Protein AF-A0A3A4V7T8-F1 (afdb_monomer_lite)

pLDDT: mean 80.77, std 15.74, range [31.77, 97.56]

Radius of gyration: 25.96 Å; chains: 1; bounding box: 70×45×61 Å

Foldseek 3Di:
DDDPPLPPDDFDFDPDPVQVVLLVLCPDPVNVVLLVVLQVLCVVLPLHADPQADPDVVVVVVSVVVQVVSQVVLCPDPVNVVCLCVLAVPDPDRDPVSVVVNVVSCCVRGRHPVLVSLQVSCVVSVHDSPDVLSVVVVCCCSHRVDSGSGDQQWDWDFDQDPVVRATDIDIGGDPRRDPVSCVSCVVVSVVVVVVVVVVRVVVPPVPVCVVCVVVLVVLLVLLVVLVVVCVVVPPPDDDPVVVVVVVVSLVVSCVVSCVVVVPADSVNSVVSNVVNCVVVVVD

Structure (mmCIF, N/CA/C/O backbone):
data_AF-A0A3A4V7T8-F1
#
_entry.id   AF-A0A3A4V7T8-F1
#
loop_
_atom_site.group_PDB
_atom_site.id
_atom_site.type_symbol
_atom_site.label_atom_id
_atom_site.label_alt_id
_atom_site.label_comp_id
_atom_site.label_asym_id
_atom_site.label_entity_id
_atom_site.label_seq_id
_atom_site.pdbx_PDB_ins_code
_atom_site.Cartn_x
_atom_site.Cartn_y
_atom_site.Cartn_z
_atom_site.occupancy
_atom_site.B_iso_or_equiv
_atom_site.auth_seq_id
_atom_site.auth_comp_id
_atom_site.auth_asym_id
_atom_site.auth_atom_id
_atom_site.pdbx_PDB_model_num
ATOM 1 N N . MET A 1 1 ? -27.507 -28.257 19.435 1.00 38.22 1 MET A N 1
ATOM 2 C CA . MET A 1 1 ? -26.565 -27.115 19.351 1.00 38.22 1 MET A CA 1
ATOM 3 C C . MET A 1 1 ? -26.702 -26.452 17.988 1.00 38.22 1 MET A C 1
ATOM 5 O O . MET A 1 1 ? -26.284 -27.026 16.989 1.00 38.22 1 MET A O 1
ATOM 9 N N . ALA A 1 2 ? -27.361 -25.295 17.919 1.00 31.77 2 ALA A N 1
ATOM 10 C CA . ALA A 1 2 ? -27.537 -24.571 16.663 1.00 31.77 2 ALA A CA 1
ATOM 11 C C . ALA A 1 2 ? -26.194 -23.972 16.214 1.00 31.77 2 ALA A C 1
ATOM 13 O O . ALA A 1 2 ? -25.560 -23.231 16.963 1.00 31.77 2 ALA A O 1
ATOM 14 N N . LYS A 1 3 ? -25.756 -24.296 14.991 1.00 32.38 3 LYS A N 1
ATOM 15 C CA . LYS A 1 3 ? -24.622 -23.631 14.338 1.00 32.38 3 LYS A CA 1
ATOM 16 C C . LYS A 1 3 ? -24.974 -22.151 14.184 1.00 32.38 3 LYS A C 1
ATOM 18 O O . LYS A 1 3 ? -25.761 -21.799 13.305 1.00 32.38 3 LYS A O 1
ATOM 23 N N . VAL A 1 4 ? -24.402 -21.295 15.031 1.00 36.84 4 VAL A N 1
ATOM 24 C CA . VAL A 1 4 ? -24.443 -19.842 14.848 1.00 36.84 4 VAL A CA 1
ATOM 25 C C . VAL A 1 4 ? -23.779 -19.564 13.504 1.00 36.84 4 VAL A C 1
ATOM 27 O O . VAL A 1 4 ? -22.565 -19.687 13.343 1.00 36.84 4 VAL A O 1
ATOM 30 N N . LYS A 1 5 ? -24.597 -19.280 12.487 1.00 36.78 5 LYS A N 1
ATOM 31 C CA . LYS A 1 5 ? -24.109 -18.788 11.203 1.00 36.78 5 LYS A CA 1
ATOM 32 C C . LYS A 1 5 ? -23.371 -17.490 11.514 1.00 36.78 5 LYS A C 1
ATOM 34 O O . LYS A 1 5 ? -24.018 -16.510 11.875 1.00 36.78 5 LYS A O 1
ATOM 39 N N . ASN A 1 6 ? -22.045 -17.489 11.373 1.00 38.09 6 ASN A N 1
ATOM 40 C CA . ASN A 1 6 ? -21.228 -16.277 11.381 1.00 38.09 6 ASN A CA 1
ATOM 41 C C . ASN A 1 6 ? -21.695 -15.381 10.228 1.00 38.09 6 ASN A C 1
ATOM 43 O O . ASN A 1 6 ? -21.193 -15.447 9.104 1.00 38.09 6 ASN A O 1
ATOM 47 N N . LYS A 1 7 ? -22.733 -14.584 10.486 1.00 47.34 7 LYS A N 1
ATOM 48 C CA . LYS A 1 7 ? -23.224 -13.558 9.579 1.00 47.34 7 LYS A CA 1
ATOM 49 C C . LYS A 1 7 ? -22.050 -12.605 9.412 1.00 47.34 7 LYS A C 1
ATOM 51 O O . LYS A 1 7 ? -21.619 -12.023 10.396 1.00 47.34 7 LYS A O 1
ATOM 56 N N . LYS A 1 8 ? -21.479 -12.498 8.205 1.00 53.41 8 LYS A N 1
ATOM 57 C CA . LYS A 1 8 ? -20.416 -11.523 7.913 1.00 53.41 8 LYS A CA 1
ATOM 58 C C . LYS A 1 8 ? -20.903 -10.154 8.379 1.00 53.41 8 LYS A C 1
ATOM 60 O O . LYS A 1 8 ? -21.790 -9.573 7.756 1.00 53.41 8 LYS A O 1
ATOM 65 N N . ILE A 1 9 ? -20.364 -9.679 9.495 1.00 58.72 9 ILE A N 1
ATOM 66 C CA . ILE A 1 9 ? -20.776 -8.420 10.100 1.00 58.72 9 ILE A CA 1
ATOM 67 C C . ILE A 1 9 ? -20.211 -7.329 9.207 1.00 58.72 9 ILE A C 1
ATOM 69 O O . ILE A 1 9 ? -19.005 -7.097 9.161 1.00 58.72 9 ILE A O 1
ATOM 73 N N . LYS A 1 10 ? -21.089 -6.729 8.402 1.00 61.94 10 LYS A N 1
ATOM 74 C CA . LYS A 1 10 ? -20.727 -5.605 7.547 1.00 61.94 10 LYS A CA 1
ATOM 75 C C . LYS A 1 10 ? -20.473 -4.413 8.464 1.00 61.94 10 LYS A C 1
ATOM 77 O O . LYS A 1 10 ? -21.299 -4.108 9.322 1.00 61.94 10 LYS A O 1
ATOM 82 N N . ASN A 1 11 ? -19.334 -3.753 8.292 1.00 67.38 11 ASN A N 1
ATOM 83 C CA . ASN A 1 11 ? -19.049 -2.523 9.019 1.00 67.38 11 ASN A CA 1
ATOM 84 C C . ASN A 1 11 ? -20.146 -1.507 8.698 1.00 67.38 11 ASN A C 1
ATOM 86 O O . ASN A 1 11 ? -20.454 -1.291 7.524 1.00 67.38 11 ASN A O 1
ATOM 90 N N . ARG A 1 12 ? -20.722 -0.883 9.728 1.00 78.50 12 ARG A N 1
ATOM 91 C CA . ARG A 1 12 ? -21.559 0.297 9.531 1.00 78.50 12 ARG A CA 1
ATOM 92 C C . ARG A 1 12 ? -20.705 1.373 8.864 1.00 78.50 12 ARG A C 1
ATOM 94 O O . ARG A 1 12 ? -19.586 1.629 9.307 1.00 78.50 12 ARG A O 1
ATOM 101 N N . ILE A 1 13 ? -21.229 1.981 7.806 1.00 81.12 13 ILE A N 1
ATOM 102 C CA . ILE A 1 13 ? -20.580 3.128 7.173 1.00 81.12 13 ILE A CA 1
ATOM 103 C C . ILE A 1 13 ? -20.686 4.314 8.129 1.00 81.12 13 ILE A C 1
ATOM 105 O O . ILE A 1 13 ? -21.745 4.576 8.706 1.00 81.12 13 ILE A O 1
ATOM 109 N N . ILE A 1 14 ? -19.570 5.009 8.314 1.00 82.81 14 ILE A N 1
ATOM 110 C CA . ILE A 1 14 ? -19.475 6.167 9.193 1.00 82.81 14 ILE A CA 1
ATOM 111 C C . ILE A 1 14 ? -19.247 7.379 8.300 1.00 82.81 14 ILE A C 1
ATOM 113 O O . ILE A 1 14 ? -18.174 7.543 7.727 1.00 82.81 14 ILE A O 1
ATOM 117 N N . TYR A 1 15 ? -20.285 8.198 8.164 1.00 86.06 15 TYR A N 1
ATOM 118 C CA . TYR A 1 15 ? -20.315 9.363 7.283 1.00 86.06 15 TYR A CA 1
ATOM 119 C C . TYR A 1 15 ? -19.595 10.563 7.915 1.00 86.06 15 TYR A C 1
ATOM 121 O O . TYR A 1 15 ? -20.230 11.522 8.348 1.00 86.06 15 TYR A O 1
ATOM 129 N N . THR A 1 16 ? -18.269 10.488 8.028 1.00 84.94 16 THR A N 1
ATOM 130 C CA . THR A 1 16 ? -17.434 11.610 8.491 1.00 84.94 16 THR A CA 1
ATOM 131 C C . THR A 1 16 ? -17.108 12.573 7.338 1.00 84.94 16 THR A C 1
ATOM 133 O O . THR A 1 16 ? -17.310 12.222 6.172 1.00 84.94 16 THR A O 1
ATOM 136 N N . PRO A 1 17 ? -16.571 13.778 7.606 1.00 87.50 17 PRO A N 1
ATOM 137 C CA . PRO A 1 17 ? -16.037 14.637 6.548 1.00 87.50 17 PRO A CA 1
ATOM 138 C C . PRO A 1 17 ? -15.034 13.909 5.639 1.00 87.50 17 PRO A C 1
ATOM 140 O O . PRO A 1 17 ? -15.076 14.062 4.420 1.00 87.50 17 PRO A O 1
ATOM 143 N N . GLU A 1 18 ? -14.191 13.041 6.204 1.00 87.44 18 GLU A N 1
ATOM 144 C CA . GLU A 1 18 ? -13.240 12.213 5.455 1.00 87.44 18 GLU A CA 1
ATOM 145 C C . GLU A 1 18 ? -13.943 11.214 4.535 1.00 87.44 18 GLU A C 1
ATOM 147 O O . GLU A 1 18 ? -13.490 11.015 3.411 1.00 87.44 18 GLU A O 1
ATOM 152 N N . TYR A 1 19 ? -15.067 10.624 4.964 1.00 89.81 19 TYR A N 1
ATOM 153 C CA . TYR A 1 19 ? -15.879 9.773 4.092 1.00 89.81 19 TYR A CA 1
ATOM 154 C C . TYR A 1 19 ? -16.309 10.534 2.840 1.00 89.81 19 TYR A C 1
ATOM 156 O O . TYR A 1 19 ? -16.040 10.083 1.728 1.00 89.81 19 TYR A O 1
ATOM 164 N N . TYR A 1 20 ? -16.937 11.700 3.010 1.00 90.69 20 TYR A N 1
ATOM 165 C CA . TYR A 1 20 ? -17.416 12.494 1.879 1.00 90.69 20 TYR A CA 1
ATOM 166 C C . TYR A 1 20 ? -16.267 12.982 1.000 1.00 90.69 20 TYR A C 1
ATOM 168 O O . TYR A 1 20 ? -16.381 12.931 -0.224 1.00 90.69 20 TYR A O 1
ATOM 176 N N . LYS A 1 21 ? -15.135 13.360 1.607 1.00 92.19 21 LYS A N 1
ATOM 177 C CA . LYS A 1 21 ? -13.914 13.710 0.878 1.00 92.19 21 LYS A CA 1
ATOM 178 C C . LYS A 1 21 ? -13.446 12.555 -0.005 1.00 92.19 21 LYS A C 1
ATOM 180 O O . LYS A 1 21 ? -13.193 12.758 -1.188 1.00 92.19 21 LYS A O 1
ATOM 185 N N . MET A 1 22 ? -13.388 11.338 0.534 1.00 92.81 22 MET A N 1
ATOM 186 C CA . MET A 1 22 ? -12.969 10.176 -0.244 1.00 92.81 22 MET A CA 1
ATOM 187 C C . MET A 1 22 ? -13.967 9.799 -1.336 1.00 92.81 22 MET A C 1
ATOM 189 O O . MET A 1 22 ? -13.547 9.460 -2.439 1.00 92.81 22 MET A O 1
ATOM 193 N N . GLN A 1 23 ? -15.271 9.903 -1.063 1.00 93.75 23 GLN A N 1
ATOM 194 C CA . GLN A 1 23 ? -16.310 9.685 -2.072 1.00 93.75 23 GLN A CA 1
ATOM 195 C C . GLN A 1 23 ? -16.228 10.694 -3.221 1.00 93.75 23 GLN A C 1
ATOM 197 O O . GLN A 1 23 ? -16.447 10.316 -4.368 1.00 93.75 23 GLN A O 1
ATOM 202 N N . ALA A 1 24 ? -15.917 11.957 -2.923 1.00 94.31 24 ALA A N 1
ATOM 203 C CA . ALA A 1 24 ? -15.705 12.975 -3.943 1.00 94.31 24 ALA A CA 1
ATOM 204 C C . ALA A 1 24 ? -14.474 12.647 -4.797 1.00 94.31 24 ALA A C 1
ATOM 206 O O . ALA A 1 24 ? -14.575 12.636 -6.018 1.00 94.31 24 ALA A O 1
ATOM 207 N N . ILE A 1 25 ? -13.352 12.278 -4.168 1.00 95.56 25 ILE A N 1
ATOM 208 C CA . ILE A 1 25 ? -12.110 11.956 -4.882 1.00 95.56 25 ILE A CA 1
ATOM 209 C C . ILE A 1 25 ? -12.295 10.785 -5.855 1.00 95.56 25 ILE A C 1
ATOM 211 O O . ILE A 1 25 ? -11.895 10.888 -7.007 1.00 95.56 25 ILE A O 1
ATOM 215 N N . ILE A 1 26 ? -12.918 9.674 -5.447 1.00 94.75 26 ILE A N 1
ATOM 216 C CA . ILE A 1 26 ? -13.057 8.510 -6.347 1.00 94.75 26 ILE A CA 1
ATOM 217 C C . ILE A 1 26 ? -14.029 8.737 -7.513 1.00 94.75 26 ILE A C 1
ATOM 219 O O . ILE A 1 26 ? -14.054 7.930 -8.442 1.00 94.75 26 ILE A O 1
ATOM 223 N N . ARG A 1 27 ? -14.848 9.794 -7.439 1.00 95.44 27 ARG A N 1
ATOM 224 C CA . ARG A 1 27 ? -15.780 10.224 -8.492 1.00 95.44 27 ARG A CA 1
ATOM 225 C C . ARG A 1 27 ? -15.216 11.351 -9.349 1.00 95.44 27 ARG A C 1
ATOM 227 O O . ARG A 1 27 ? -15.837 11.708 -10.345 1.00 95.44 27 ARG A O 1
ATOM 234 N N . ASP A 1 28 ? -14.083 11.914 -8.953 1.00 97.38 28 ASP A N 1
ATOM 235 C CA . ASP A 1 28 ? -13.415 12.953 -9.712 1.00 97.38 28 ASP A CA 1
ATOM 236 C C . ASP A 1 28 ? -12.910 12.384 -11.055 1.00 97.38 28 ASP A C 1
ATOM 238 O O . ASP A 1 28 ? -12.283 11.316 -11.057 1.00 97.38 28 ASP A O 1
ATOM 242 N N . PRO A 1 29 ? -13.170 13.063 -12.192 1.00 97.56 29 PRO A N 1
ATOM 243 C CA . PRO A 1 29 ? -12.769 12.578 -13.511 1.00 97.56 29 PRO A CA 1
ATOM 244 C C . PRO A 1 29 ? -11.273 12.278 -13.623 1.00 97.56 29 PRO A C 1
ATOM 246 O O . PRO A 1 29 ? -10.899 11.234 -14.151 1.00 97.56 29 PRO A O 1
ATOM 249 N N . TRP A 1 30 ? -10.415 13.126 -13.049 1.00 96.69 30 TRP A N 1
ATOM 250 C CA . TRP A 1 30 ? -8.968 12.935 -13.109 1.00 96.69 30 TRP A CA 1
ATOM 251 C C . TRP A 1 30 ? -8.541 11.669 -12.352 1.00 96.69 30 TRP A C 1
ATOM 253 O O . TRP A 1 30 ? -7.722 10.888 -12.843 1.00 96.69 30 TRP A O 1
ATOM 263 N N . THR A 1 31 ? -9.153 11.395 -11.194 1.00 96.06 31 THR A N 1
ATOM 264 C CA . THR A 1 31 ? -8.918 10.140 -10.454 1.00 96.06 31 THR A CA 1
ATOM 265 C C . THR A 1 31 ? -9.386 8.918 -11.242 1.00 96.06 31 THR A C 1
ATOM 267 O O . THR A 1 31 ? -8.696 7.893 -11.269 1.00 96.06 31 THR A O 1
ATOM 270 N N . ILE A 1 32 ? -10.561 9.003 -11.874 1.00 95.12 32 ILE A N 1
ATOM 271 C CA . ILE A 1 32 ? -11.119 7.921 -12.695 1.00 95.12 32 ILE A CA 1
ATOM 272 C C . ILE A 1 32 ? -10.166 7.596 -13.847 1.00 95.12 32 ILE A C 1
ATOM 274 O O . ILE A 1 32 ? -9.822 6.425 -14.033 1.00 95.12 32 ILE A O 1
ATOM 278 N N . ASP A 1 33 ? -9.683 8.616 -14.553 1.00 95.69 33 ASP A N 1
ATOM 279 C CA . ASP A 1 33 ? -8.764 8.465 -15.680 1.00 95.69 33 ASP A CA 1
ATOM 280 C C . ASP A 1 33 ? -7.427 7.859 -15.246 1.00 95.69 33 ASP A C 1
ATOM 282 O O . ASP A 1 33 ? -6.933 6.922 -15.879 1.00 95.69 33 ASP A O 1
ATOM 286 N N . LYS A 1 34 ? -6.869 8.302 -14.111 1.00 94.12 34 LYS A N 1
ATOM 287 C CA . LYS A 1 34 ? -5.637 7.727 -13.545 1.00 94.12 34 LYS A CA 1
ATOM 288 C C . LYS A 1 34 ? -5.785 6.244 -13.212 1.00 94.12 34 LYS A C 1
ATOM 290 O O . LYS A 1 34 ? -4.900 5.442 -13.517 1.00 94.12 34 LYS A O 1
ATOM 295 N N . ILE A 1 35 ? -6.911 5.845 -12.626 1.00 94.12 35 ILE A N 1
ATOM 296 C CA . ILE A 1 35 ? -7.170 4.438 -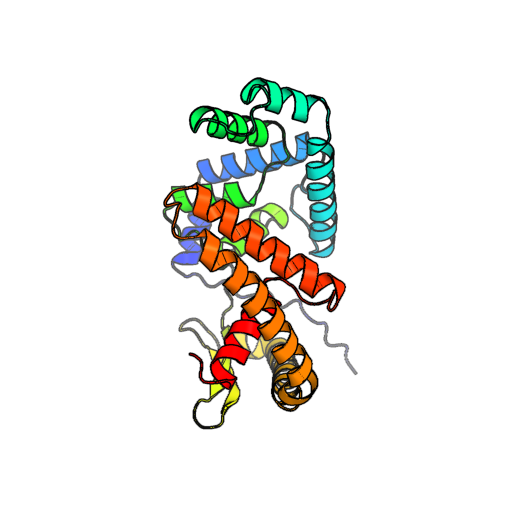12.294 1.00 94.12 35 ILE A CA 1
ATOM 297 C C . ILE A 1 35 ? -7.455 3.612 -13.553 1.00 94.12 35 ILE A C 1
ATOM 299 O O . ILE A 1 35 ? -7.031 2.455 -13.631 1.00 94.12 35 ILE A O 1
ATOM 303 N N . ALA A 1 36 ? -8.146 4.178 -14.543 1.00 93.88 36 ALA A N 1
ATOM 304 C CA . ALA A 1 36 ? -8.371 3.531 -15.831 1.00 93.88 36 ALA A CA 1
ATOM 305 C C . ALA A 1 36 ? -7.045 3.282 -16.564 1.00 93.88 36 ALA A C 1
ATOM 307 O O . ALA A 1 36 ? -6.797 2.159 -17.013 1.00 93.88 36 ALA A O 1
ATOM 308 N N . TRP A 1 37 ? -6.160 4.283 -16.597 1.00 93.88 37 TRP A N 1
ATOM 309 C CA . TRP A 1 37 ? -4.801 4.159 -17.119 1.00 93.88 37 TRP A CA 1
ATOM 310 C C . TRP A 1 37 ? -4.025 3.048 -16.401 1.00 93.88 37 TRP A C 1
ATOM 312 O O . TRP A 1 37 ? -3.489 2.154 -17.055 1.00 93.88 37 TRP A O 1
ATOM 322 N N . LEU A 1 38 ? -4.051 3.022 -15.063 1.00 93.81 38 LEU A N 1
ATOM 323 C CA . LEU A 1 38 ? -3.363 1.999 -14.269 1.00 93.81 38 LEU A CA 1
ATOM 324 C C . LEU A 1 38 ? -3.856 0.581 -14.610 1.00 93.81 38 LEU A C 1
ATOM 326 O O . LEU A 1 38 ? -3.060 -0.330 -14.839 1.00 93.81 38 LEU A O 1
ATOM 330 N N . LYS A 1 39 ? -5.179 0.388 -14.688 1.00 94.00 39 LYS A N 1
ATOM 331 C CA . LYS A 1 39 ? -5.794 -0.903 -15.049 1.00 94.00 39 LYS A CA 1
ATOM 332 C C . LYS A 1 39 ? -5.448 -1.337 -16.475 1.00 94.00 39 LYS A C 1
ATOM 334 O O . LYS A 1 39 ? -5.215 -2.527 -16.711 1.00 94.00 39 LYS A O 1
ATOM 339 N N . LYS A 1 40 ? -5.398 -0.390 -17.414 1.00 94.25 40 LYS A N 1
ATOM 340 C CA . LYS A 1 40 ? -4.964 -0.636 -18.793 1.00 94.25 40 LYS A CA 1
ATOM 341 C C . LYS A 1 40 ? -3.506 -1.099 -18.823 1.00 94.25 40 LYS A C 1
ATOM 343 O O . LYS A 1 40 ? -3.234 -2.174 -19.349 1.00 94.25 40 LYS A O 1
ATOM 348 N N . ARG A 1 41 ? -2.604 -0.381 -18.151 1.00 93.12 41 ARG A N 1
ATOM 349 C CA . ARG A 1 41 ? -1.183 -0.749 -18.042 1.00 93.12 41 ARG A CA 1
ATOM 350 C C . ARG A 1 41 ? -0.970 -2.126 -17.425 1.00 93.12 41 ARG A C 1
ATOM 352 O O . ARG A 1 41 ? -0.194 -2.916 -17.952 1.00 93.12 41 ARG A O 1
ATOM 359 N N . PHE A 1 42 ? -1.702 -2.466 -16.364 1.00 95.00 42 PHE A N 1
ATOM 360 C CA . PHE A 1 42 ? -1.674 -3.819 -15.802 1.00 95.00 42 PHE A CA 1
ATOM 361 C C . PHE A 1 42 ? -2.071 -4.894 -16.815 1.00 95.00 42 PHE A C 1
ATOM 363 O O . PHE A 1 42 ? -1.491 -5.976 -16.819 1.00 95.00 42 PHE A O 1
ATOM 370 N N . THR A 1 43 ? -3.037 -4.606 -17.683 1.00 94.94 43 THR A N 1
ATOM 371 C CA . THR A 1 43 ? -3.455 -5.531 -18.741 1.00 94.94 43 THR A CA 1
ATOM 372 C C . THR A 1 43 ? -2.363 -5.690 -19.798 1.00 94.94 43 THR A C 1
ATOM 374 O O . THR A 1 43 ? -2.015 -6.817 -20.139 1.00 94.94 43 THR A O 1
ATOM 377 N N . GLU A 1 44 ? -1.772 -4.585 -20.254 1.00 94.06 44 GLU A N 1
ATOM 378 C CA . GLU A 1 44 ? -0.711 -4.567 -21.275 1.00 94.06 44 GLU A CA 1
ATOM 379 C C . GLU A 1 44 ? 0.539 -5.343 -20.849 1.00 94.06 44 GLU A C 1
ATOM 381 O O . GLU A 1 44 ? 1.136 -6.051 -21.655 1.00 94.06 44 GLU A O 1
ATOM 386 N N . VAL A 1 45 ? 0.905 -5.285 -19.566 1.00 92.06 45 VAL A N 1
ATOM 387 C CA . VAL A 1 45 ? 2.052 -6.043 -19.037 1.00 92.06 45 VAL A CA 1
ATOM 388 C C . VAL A 1 45 ? 1.712 -7.492 -18.664 1.00 92.06 45 VAL A C 1
ATOM 390 O O . VAL A 1 45 ? 2.566 -8.200 -18.131 1.00 92.06 45 VAL A O 1
ATOM 393 N N . GLY A 1 46 ? 0.489 -7.960 -18.942 1.00 93.31 46 GLY A N 1
ATOM 394 C CA . GLY A 1 46 ? 0.055 -9.342 -18.702 1.00 93.31 46 GLY A CA 1
ATOM 395 C C . GLY A 1 46 ? -0.383 -9.639 -17.263 1.00 93.31 46 GLY A C 1
ATOM 396 O O . GLY A 1 46 ? -0.463 -10.799 -16.862 1.00 93.31 46 GLY A O 1
ATOM 397 N N . CYS A 1 47 ? -0.686 -8.609 -16.473 1.00 95.00 47 CYS A N 1
ATOM 398 C CA . CYS A 1 47 ? -1.140 -8.712 -15.083 1.00 95.00 47 CYS A CA 1
ATOM 399 C C . CYS A 1 47 ? -2.545 -8.107 -14.875 1.00 95.00 47 CYS A C 1
ATOM 401 O O . CYS A 1 47 ? -2.720 -7.297 -13.963 1.00 95.00 47 CYS A O 1
ATOM 403 N N . PRO A 1 48 ? -3.573 -8.474 -15.667 1.00 95.88 48 PRO A N 1
ATOM 404 C CA . PRO A 1 48 ? -4.876 -7.819 -15.611 1.00 95.88 48 PRO A CA 1
ATOM 405 C C . PRO A 1 48 ? -5.547 -7.967 -14.241 1.00 95.88 48 PRO A C 1
ATOM 407 O O . PRO A 1 48 ? -5.476 -9.015 -13.588 1.00 95.88 48 PRO A O 1
ATOM 410 N N . LEU A 1 49 ? -6.251 -6.911 -13.831 1.00 94.56 49 LEU A N 1
ATOM 411 C CA . LEU A 1 49 ? -7.136 -6.946 -12.672 1.00 94.56 49 LEU A CA 1
ATOM 412 C C . LEU A 1 49 ? -8.522 -7.471 -13.068 1.00 94.56 49 LEU A C 1
ATOM 414 O O . LEU A 1 49 ? -9.008 -7.158 -14.157 1.00 94.56 49 LEU A O 1
ATOM 418 N N . PRO A 1 50 ? -9.214 -8.224 -12.193 1.00 93.06 50 PRO A N 1
ATOM 419 C CA . PRO A 1 50 ? -10.606 -8.580 -12.434 1.00 93.06 50 PRO A CA 1
ATOM 420 C C . PRO A 1 50 ? -11.480 -7.325 -12.552 1.00 93.06 50 PRO A C 1
ATOM 422 O O . PRO A 1 50 ? -11.315 -6.382 -11.777 1.00 93.06 50 PRO A O 1
ATOM 425 N N . ARG A 1 51 ? -12.473 -7.341 -13.453 1.00 89.06 51 ARG A N 1
ATOM 426 C CA . ARG A 1 51 ? -13.375 -6.197 -13.711 1.00 89.06 51 ARG A CA 1
ATOM 427 C C . ARG A 1 51 ? -14.000 -5.615 -12.435 1.00 89.06 51 ARG A C 1
ATOM 429 O O . ARG A 1 51 ? -14.071 -4.400 -12.291 1.00 89.06 51 ARG A O 1
ATOM 436 N N . ASN A 1 52 ? -14.390 -6.488 -11.505 1.00 89.88 52 ASN A N 1
ATOM 437 C CA . ASN A 1 52 ? -15.033 -6.126 -10.235 1.00 89.88 52 ASN A CA 1
ATOM 438 C C . ASN A 1 52 ? -14.091 -6.272 -9.023 1.00 89.88 52 ASN A C 1
ATOM 440 O O . ASN A 1 52 ? -14.558 -6.368 -7.891 1.00 89.88 52 ASN A O 1
ATOM 444 N N . GLY A 1 53 ? -12.777 -6.344 -9.255 1.00 93.62 53 GLY A N 1
ATOM 445 C CA . GLY A 1 53 ? -11.780 -6.611 -8.222 1.00 93.62 53 GLY A CA 1
ATOM 446 C C . GLY A 1 53 ? -11.754 -8.063 -7.726 1.00 93.62 53 GLY A C 1
ATOM 447 O O . GLY A 1 53 ? -12.548 -8.923 -8.121 1.00 93.62 53 GLY A O 1
ATOM 448 N N . PHE A 1 54 ? -10.789 -8.358 -6.859 1.00 94.06 54 PHE A N 1
ATOM 449 C CA . PHE A 1 54 ? -10.626 -9.655 -6.217 1.00 94.06 54 PHE A CA 1
ATOM 450 C C . PHE A 1 54 ? -11.723 -9.894 -5.179 1.00 94.06 54 PHE A C 1
ATOM 452 O O . PHE A 1 54 ? -12.032 -9.034 -4.357 1.00 94.06 54 PHE A O 1
ATOM 459 N N . LYS A 1 55 ? -12.277 -11.110 -5.149 1.00 91.75 55 LYS A N 1
ATOM 460 C CA . LYS A 1 55 ? -13.266 -11.502 -4.130 1.00 91.75 55 LYS A CA 1
ATOM 461 C C . LYS A 1 55 ? -12.604 -11.838 -2.795 1.00 91.75 55 LYS A C 1
ATOM 463 O O . LYS A 1 55 ? -13.214 -11.685 -1.736 1.00 91.75 55 LYS A O 1
ATOM 468 N N . HIS A 1 56 ? -11.364 -12.322 -2.848 1.00 89.44 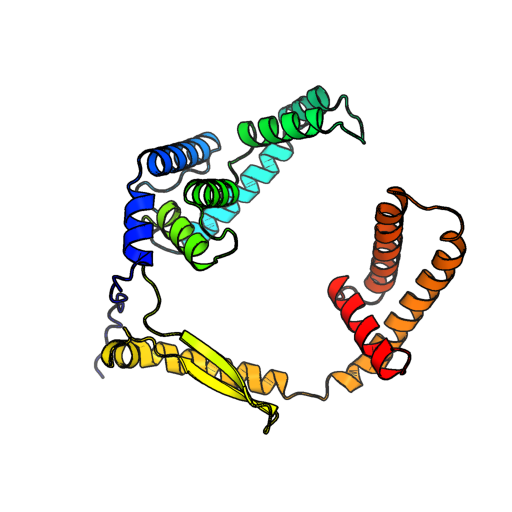56 HIS A N 1
ATOM 469 C CA . HIS A 1 56 ? -10.624 -12.803 -1.688 1.00 89.44 56 HIS A CA 1
ATOM 470 C C . HIS A 1 56 ? -9.194 -12.279 -1.678 1.00 89.44 56 HIS A C 1
ATOM 472 O O . HIS A 1 56 ? -8.536 -12.230 -2.713 1.00 89.44 56 HIS A O 1
ATOM 478 N N . TYR A 1 57 ? -8.679 -12.004 -0.479 1.00 84.38 57 TYR A N 1
ATOM 479 C CA . TYR A 1 57 ? -7.299 -11.557 -0.288 1.00 84.38 57 TYR A CA 1
ATOM 480 C C . TYR A 1 57 ? -6.271 -12.547 -0.861 1.00 84.38 57 TYR A C 1
ATOM 482 O O . TYR A 1 57 ? -5.294 -12.138 -1.471 1.00 84.38 57 TYR A O 1
ATOM 490 N N . LYS A 1 58 ? -6.545 -13.859 -0.800 1.00 90.06 58 LYS A N 1
ATOM 491 C CA . LYS A 1 58 ? -5.698 -14.889 -1.431 1.00 90.06 58 LYS A CA 1
ATOM 492 C C . LYS A 1 58 ? -5.529 -14.689 -2.946 1.00 90.06 58 LYS A C 1
ATOM 494 O O . LYS A 1 58 ? -4.462 -14.966 -3.478 1.00 90.06 58 LYS A O 1
ATOM 499 N N . GLN A 1 59 ? -6.569 -14.223 -3.642 1.00 92.62 59 GLN A N 1
ATOM 500 C CA . GLN A 1 59 ? -6.497 -13.962 -5.085 1.00 92.62 59 GLN A CA 1
ATOM 501 C C . GLN A 1 59 ? -5.639 -12.731 -5.379 1.00 92.62 59 GLN A C 1
ATOM 503 O O . GLN A 1 59 ? -4.865 -12.755 -6.330 1.00 92.62 59 GLN A O 1
ATOM 508 N 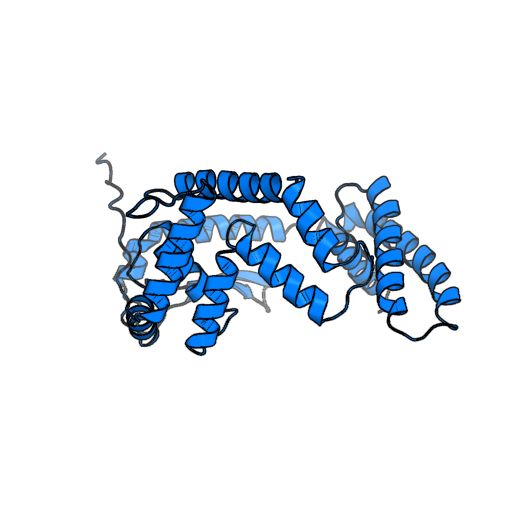N . TYR A 1 60 ? -5.757 -11.701 -4.538 1.00 92.94 60 TYR A N 1
ATOM 509 C CA . TYR A 1 60 ? -4.897 -10.525 -4.593 1.00 92.94 60 TYR A CA 1
ATOM 510 C C . TYR A 1 60 ? -3.428 -10.896 -4.373 1.00 92.94 60 TYR A C 1
ATOM 512 O O . TYR A 1 60 ? -2.603 -10.531 -5.197 1.00 92.94 60 TYR A O 1
ATOM 520 N N . LEU A 1 61 ? -3.108 -11.692 -3.346 1.00 92.25 61 LEU A N 1
ATOM 521 C CA . LEU A 1 61 ? -1.733 -12.149 -3.102 1.00 92.25 61 LEU A CA 1
ATOM 522 C C . LEU A 1 61 ? -1.167 -12.917 -4.302 1.00 92.25 61 LEU A C 1
ATOM 524 O O . LEU A 1 61 ? -0.090 -12.595 -4.786 1.00 92.25 61 LEU A O 1
ATOM 528 N N . ALA A 1 62 ? -1.936 -13.860 -4.854 1.00 91.25 62 ALA A N 1
ATOM 529 C CA . ALA A 1 62 ? -1.513 -14.605 -6.037 1.00 91.25 62 ALA A CA 1
ATOM 530 C C . ALA A 1 62 ? -1.320 -13.708 -7.273 1.00 91.25 62 ALA A C 1
ATOM 532 O O . ALA A 1 62 ? -0.488 -14.002 -8.127 1.00 91.25 62 ALA A O 1
ATOM 533 N N . TRP A 1 63 ? -2.107 -12.638 -7.410 1.00 95.94 63 TRP A N 1
ATOM 534 C CA . TRP A 1 63 ? -1.890 -11.632 -8.448 1.00 95.94 63 TRP A CA 1
ATOM 535 C C . TRP A 1 63 ? -0.638 -10.794 -8.172 1.00 95.94 63 TRP A C 1
ATOM 537 O O . TRP A 1 63 ? 0.154 -10.603 -9.087 1.00 95.94 63 TRP A O 1
ATOM 547 N N . ASN A 1 64 ? -0.427 -10.358 -6.930 1.00 93.38 64 ASN A N 1
ATOM 548 C CA . ASN A 1 64 ? 0.713 -9.544 -6.521 1.00 93.38 64 ASN A CA 1
ATOM 549 C C . ASN A 1 64 ? 2.039 -10.284 -6.752 1.00 93.38 64 ASN A C 1
ATOM 551 O O . ASN A 1 64 ? 2.985 -9.707 -7.280 1.00 93.38 64 ASN A O 1
ATOM 555 N N . ASP A 1 65 ? 2.084 -11.584 -6.456 1.00 92.12 65 ASP A N 1
ATOM 556 C CA . ASP A 1 65 ? 3.252 -12.423 -6.736 1.00 92.12 65 ASP A CA 1
ATOM 557 C C . ASP A 1 65 ? 3.554 -12.486 -8.241 1.00 92.12 65 ASP A C 1
ATOM 559 O O . ASP A 1 65 ? 4.706 -12.352 -8.660 1.00 92.12 65 ASP A O 1
ATOM 563 N N . ARG A 1 66 ? 2.518 -12.636 -9.082 1.00 94.19 66 ARG A N 1
ATOM 564 C CA . ARG A 1 66 ? 2.678 -12.601 -10.545 1.00 94.19 66 ARG A CA 1
ATOM 565 C C . ARG A 1 66 ? 3.134 -11.232 -11.038 1.00 94.19 66 ARG A C 1
ATOM 567 O O . ARG A 1 66 ? 3.999 -11.178 -11.905 1.00 94.19 66 ARG A O 1
ATOM 574 N N . TYR A 1 67 ? 2.581 -10.156 -10.484 1.00 94.56 67 TYR A N 1
ATOM 575 C CA . TYR A 1 67 ? 2.959 -8.785 -10.810 1.00 94.56 67 TYR A CA 1
ATOM 576 C C . TYR A 1 67 ? 4.452 -8.546 -10.550 1.00 94.56 67 TYR A C 1
ATOM 578 O O . TYR A 1 67 ? 5.170 -8.127 -11.457 1.00 94.56 67 TYR A O 1
ATOM 586 N N . TRP A 1 68 ? 4.953 -8.889 -9.359 1.00 92.06 68 TRP A N 1
ATOM 587 C CA . TRP A 1 68 ? 6.368 -8.691 -9.029 1.00 92.06 68 TRP A CA 1
ATOM 588 C C . TRP A 1 68 ? 7.294 -9.620 -9.808 1.00 92.06 68 TRP A C 1
ATOM 590 O O . TRP A 1 68 ? 8.369 -9.193 -10.231 1.00 92.06 68 TRP A O 1
ATOM 600 N N . LYS A 1 69 ? 6.861 -10.858 -10.076 1.00 90.94 69 LYS A N 1
ATOM 601 C CA . LYS A 1 69 ? 7.582 -11.758 -10.981 1.00 90.94 69 LYS A CA 1
ATOM 602 C C . LYS A 1 69 ? 7.713 -11.140 -12.374 1.00 90.94 69 LYS A C 1
ATOM 604 O O . LYS A 1 69 ? 8.820 -11.073 -12.898 1.00 90.94 69 LYS A O 1
ATOM 609 N N . ARG A 1 70 ? 6.616 -10.624 -12.936 1.00 92.56 70 ARG A N 1
ATOM 610 C CA . ARG A 1 70 ? 6.612 -9.967 -14.248 1.00 92.56 70 ARG A CA 1
ATOM 611 C C . ARG A 1 70 ? 7.496 -8.725 -14.268 1.00 92.56 70 ARG A C 1
ATOM 613 O O . ARG A 1 70 ? 8.254 -8.541 -15.213 1.00 92.56 70 ARG A O 1
ATOM 620 N N . TYR A 1 71 ? 7.441 -7.911 -13.216 1.00 92.00 71 TYR A N 1
ATOM 621 C CA . TYR A 1 71 ? 8.313 -6.750 -13.049 1.00 92.00 71 TYR A CA 1
ATOM 622 C C . TYR A 1 71 ? 9.790 -7.160 -13.119 1.00 92.00 71 TYR A C 1
ATOM 624 O O . TYR A 1 71 ? 10.549 -6.615 -13.914 1.00 92.00 71 TYR A O 1
ATOM 632 N N . SER A 1 72 ? 10.183 -8.183 -12.351 1.00 92.56 72 SER A N 1
ATOM 633 C CA . SER A 1 72 ? 11.555 -8.709 -12.361 1.00 92.56 72 SER A CA 1
ATOM 634 C C . SER A 1 72 ? 11.961 -9.334 -13.698 1.00 92.56 72 SER A C 1
ATOM 636 O O . SER A 1 72 ? 13.113 -9.208 -14.099 1.00 92.56 72 SER A O 1
ATOM 638 N N . GLU A 1 73 ? 11.048 -10.015 -14.393 1.00 91.00 73 GLU A N 1
ATOM 639 C CA . GLU A 1 73 ? 11.307 -10.563 -15.731 1.00 91.00 73 GLU A CA 1
ATOM 640 C C . GLU A 1 73 ? 11.564 -9.453 -16.750 1.00 91.00 73 GLU A C 1
ATOM 642 O O . GLU A 1 73 ? 12.530 -9.535 -17.501 1.00 91.00 73 GLU A O 1
ATOM 647 N N . MET A 1 74 ? 10.749 -8.393 -16.741 1.00 92.56 74 MET A N 1
ATOM 648 C CA . MET A 1 74 ? 10.917 -7.256 -17.648 1.00 92.56 74 MET A CA 1
ATOM 649 C C . MET A 1 74 ? 12.227 -6.507 -17.400 1.00 92.56 74 MET A C 1
ATOM 651 O O . MET A 1 74 ? 12.885 -6.111 -18.355 1.00 92.56 74 MET A O 1
ATOM 655 N N . GLN A 1 75 ? 12.665 -6.402 -16.143 1.00 91.62 75 GLN A N 1
ATOM 656 C CA . GLN A 1 75 ? 13.973 -5.832 -15.807 1.00 91.62 75 GLN A CA 1
ATOM 657 C C . GLN A 1 75 ? 15.169 -6.647 -16.316 1.00 91.62 75 GLN A C 1
ATOM 659 O O . GLN A 1 75 ? 16.276 -6.122 -16.332 1.00 91.62 75 GLN A O 1
ATOM 664 N N . ARG A 1 76 ? 14.978 -7.920 -16.686 1.00 92.81 76 ARG A N 1
ATOM 665 C CA . ARG A 1 76 ? 16.034 -8.792 -17.233 1.00 92.81 76 ARG A CA 1
ATOM 666 C C . ARG A 1 76 ? 16.040 -8.832 -18.759 1.00 92.81 76 ARG A C 1
ATOM 668 O O . ARG A 1 76 ? 16.893 -9.502 -19.339 1.00 92.81 76 ARG A O 1
ATOM 675 N N . LEU A 1 77 ? 15.075 -8.180 -19.409 1.00 92.38 77 LEU A N 1
ATOM 676 C CA . LEU A 1 77 ? 15.007 -8.125 -20.864 1.00 92.38 77 LEU A CA 1
ATOM 677 C C . LEU A 1 77 ? 16.189 -7.332 -21.421 1.00 92.38 77 LEU A C 1
ATOM 679 O O . LEU A 1 77 ? 16.628 -6.336 -20.840 1.00 92.38 77 LEU A O 1
ATOM 683 N N . LYS A 1 78 ? 16.694 -7.770 -22.574 1.00 94.88 78 LYS A N 1
ATOM 684 C CA . LYS A 1 78 ? 17.824 -7.122 -23.244 1.00 94.88 78 LYS A CA 1
ATOM 685 C C . LYS A 1 78 ? 17.463 -5.687 -23.624 1.00 94.88 78 LYS A C 1
ATOM 687 O O . LYS A 1 78 ? 18.233 -4.772 -23.360 1.00 94.88 78 LYS A O 1
ATOM 692 N N . GLU A 1 79 ? 16.249 -5.499 -24.128 1.00 95.94 79 GLU A N 1
ATOM 693 C CA . GLU A 1 79 ? 15.672 -4.218 -24.530 1.00 95.94 79 GLU A CA 1
ATOM 694 C C . GLU A 1 79 ? 15.617 -3.225 -23.363 1.00 95.94 79 GLU A C 1
ATOM 696 O O . GLU A 1 79 ? 15.875 -2.036 -23.542 1.00 95.94 79 GLU A O 1
ATOM 701 N N . TYR A 1 80 ? 15.334 -3.712 -22.149 1.00 94.19 80 TYR A N 1
ATOM 702 C CA . TYR A 1 80 ? 15.338 -2.881 -20.948 1.00 94.19 80 TYR A CA 1
ATOM 703 C C . TYR A 1 80 ? 16.742 -2.354 -20.643 1.00 94.19 80 TYR A C 1
ATOM 705 O O . TYR A 1 80 ? 16.941 -1.156 -20.440 1.00 94.19 80 TYR A O 1
ATOM 713 N N . HIS A 1 81 ? 17.735 -3.245 -20.641 1.00 93.75 81 HIS A N 1
ATOM 714 C CA . HIS A 1 81 ? 19.122 -2.872 -20.383 1.00 93.75 81 HIS A CA 1
ATOM 715 C C . HIS A 1 81 ? 19.688 -1.956 -21.473 1.00 93.75 81 HIS A C 1
ATOM 717 O O . HIS A 1 81 ? 20.335 -0.960 -21.151 1.00 93.75 81 HIS A O 1
ATOM 723 N N . GLU A 1 82 ? 19.406 -2.243 -22.743 1.00 95.44 82 GLU A N 1
ATOM 724 C CA . GLU A 1 82 ? 19.821 -1.418 -23.880 1.00 95.44 82 GLU A CA 1
ATOM 725 C C . GLU A 1 82 ? 19.183 -0.024 -23.833 1.00 95.44 82 GLU A C 1
ATOM 727 O O . GLU A 1 82 ? 19.883 0.971 -24.027 1.00 95.44 82 GLU A O 1
ATOM 732 N N . GLY A 1 83 ? 17.891 0.073 -23.498 1.00 95.06 83 GLY A N 1
ATOM 733 C CA . GLY A 1 83 ? 17.201 1.351 -23.312 1.00 95.06 83 GLY A CA 1
ATOM 734 C C . GLY A 1 83 ? 17.842 2.202 -22.216 1.00 95.06 83 GLY A C 1
ATOM 735 O O . GLY A 1 83 ? 18.148 3.374 -22.437 1.00 95.06 83 GLY A O 1
ATOM 736 N N . ARG A 1 84 ? 18.154 1.597 -21.062 1.00 94.06 84 ARG A N 1
ATOM 737 C CA . ARG A 1 84 ? 18.867 2.295 -19.980 1.00 94.06 84 ARG A CA 1
ATOM 738 C C . ARG A 1 84 ? 20.267 2.738 -20.397 1.00 94.06 84 ARG A C 1
ATOM 740 O O . ARG A 1 84 ? 20.634 3.873 -20.118 1.00 94.06 84 ARG A O 1
ATOM 747 N N . ILE A 1 85 ? 21.037 1.882 -21.073 1.00 94.38 85 ILE A N 1
ATOM 748 C CA . ILE A 1 85 ? 22.385 2.224 -21.562 1.00 94.38 85 ILE A CA 1
ATOM 749 C C . ILE A 1 85 ? 22.323 3.374 -22.568 1.00 94.38 85 ILE A C 1
ATOM 751 O O . ILE A 1 85 ? 23.179 4.251 -22.529 1.00 94.38 85 ILE A O 1
ATOM 755 N N . LYS A 1 86 ? 21.305 3.415 -23.434 1.00 95.69 86 LYS A N 1
ATOM 756 C CA . LYS A 1 86 ? 21.116 4.510 -24.394 1.00 95.69 86 LYS A CA 1
ATOM 757 C C . LYS A 1 86 ? 20.910 5.861 -23.703 1.00 95.69 86 LYS A C 1
ATOM 759 O O . LYS A 1 86 ? 21.389 6.867 -24.214 1.00 95.69 86 LYS A O 1
ATOM 764 N N . ILE A 1 87 ? 20.233 5.876 -22.554 1.00 92.88 87 ILE A N 1
ATOM 765 C CA . ILE A 1 87 ? 20.005 7.092 -21.760 1.00 92.88 87 ILE A CA 1
ATOM 766 C C . ILE A 1 87 ? 21.266 7.481 -20.981 1.00 92.88 87 ILE A C 1
ATOM 768 O O . ILE A 1 87 ? 21.658 8.640 -20.979 1.00 92.88 87 ILE A O 1
ATOM 772 N N . THR A 1 88 ? 21.927 6.522 -20.328 1.00 91.94 88 THR A N 1
ATOM 773 C CA . THR A 1 88 ? 23.055 6.824 -19.428 1.00 91.94 88 THR A CA 1
ATOM 774 C C . THR A 1 88 ? 24.420 6.849 -20.108 1.00 91.94 88 THR A C 1
ATOM 776 O O . THR A 1 88 ? 25.413 7.225 -19.486 1.00 91.94 88 THR A O 1
ATOM 779 N N . GLY A 1 89 ? 24.522 6.355 -21.343 1.00 88.19 89 GLY A N 1
ATOM 780 C CA . GLY A 1 89 ? 25.795 6.057 -22.000 1.00 88.19 89 GLY A CA 1
ATOM 781 C C . GLY A 1 89 ? 26.625 4.986 -21.279 1.00 88.19 89 GLY A C 1
ATOM 782 O O . GLY A 1 89 ? 27.835 4.930 -21.471 1.00 88.19 89 GLY A O 1
ATOM 783 N N . GLY A 1 90 ? 26.013 4.183 -20.398 1.00 86.94 90 GLY A N 1
ATOM 784 C CA . GLY A 1 90 ? 26.716 3.193 -19.571 1.00 86.94 90 GLY A CA 1
ATOM 785 C C . GLY A 1 90 ? 27.509 3.781 -18.395 1.00 86.94 90 GLY A C 1
ATOM 786 O O . GLY A 1 90 ? 28.287 3.065 -17.769 1.00 86.94 90 GLY A O 1
ATOM 787 N N . LYS A 1 91 ? 27.330 5.069 -18.074 1.00 84.62 91 LYS A N 1
ATOM 788 C CA . LYS A 1 91 ? 28.038 5.731 -16.969 1.00 84.62 91 LYS A CA 1
ATOM 789 C C . LYS A 1 91 ? 27.542 5.231 -15.609 1.00 84.62 91 LYS A C 1
ATOM 791 O O . LYS A 1 91 ? 26.342 5.086 -15.385 1.00 84.62 91 LYS A O 1
ATOM 796 N N . GLU A 1 92 ? 28.459 5.083 -14.653 1.00 76.50 92 GLU A N 1
ATOM 797 C CA . GLU A 1 92 ? 28.107 4.836 -13.243 1.00 76.50 92 GLU A CA 1
ATOM 798 C C . GLU A 1 92 ? 27.513 6.074 -12.550 1.00 76.50 92 GLU A C 1
ATOM 800 O O . GLU A 1 92 ? 26.790 5.957 -11.560 1.00 76.50 92 GLU A O 1
ATOM 805 N N . ARG A 1 93 ? 27.830 7.272 -13.056 1.00 80.50 93 ARG A N 1
ATOM 806 C CA . ARG A 1 93 ? 27.314 8.552 -12.564 1.00 80.50 93 ARG A CA 1
ATOM 807 C C . ARG A 1 93 ? 26.543 9.239 -13.675 1.00 80.50 93 ARG A C 1
ATOM 809 O O . ARG A 1 93 ? 27.105 9.494 -14.736 1.00 80.50 93 ARG A O 1
ATOM 816 N N . ILE A 1 94 ? 25.288 9.546 -13.388 1.00 88.62 94 ILE A N 1
ATOM 817 C CA . ILE A 1 94 ? 24.359 10.178 -14.320 1.00 88.62 94 ILE A CA 1
ATOM 818 C C . ILE A 1 94 ? 23.997 11.582 -13.842 1.00 88.62 94 ILE A C 1
ATOM 820 O O . ILE A 1 94 ? 24.024 11.852 -12.635 1.00 88.62 94 ILE A O 1
ATOM 824 N N . SER A 1 95 ? 23.682 12.474 -14.776 1.00 88.06 95 SER A N 1
ATOM 825 C CA . SER A 1 95 ? 23.183 13.812 -14.460 1.00 88.06 95 SER A CA 1
ATOM 826 C C . SER A 1 95 ? 21.741 13.759 -13.923 1.00 88.06 95 SER A C 1
ATOM 828 O O . SER A 1 95 ? 21.052 12.744 -14.078 1.00 88.06 95 SER A O 1
ATOM 830 N N . PRO A 1 96 ? 21.248 14.837 -13.285 1.00 91.44 96 PRO A N 1
ATOM 831 C CA . PRO A 1 96 ? 19.839 14.948 -12.906 1.00 91.44 96 PRO A CA 1
ATOM 832 C C . PRO A 1 96 ? 18.875 14.763 -14.089 1.00 91.44 96 PRO A C 1
ATOM 834 O O . PRO A 1 96 ? 17.836 14.130 -13.935 1.00 91.44 96 PRO A O 1
ATOM 837 N N . GLU A 1 97 ? 19.217 15.268 -15.273 1.00 91.31 97 GLU A N 1
ATOM 838 C CA . GLU A 1 97 ? 18.410 15.131 -16.491 1.00 91.31 97 GLU A CA 1
ATOM 839 C C . GLU A 1 97 ? 18.354 13.672 -16.968 1.00 91.31 97 GLU A C 1
ATOM 841 O O . GLU A 1 97 ? 17.268 13.151 -17.222 1.00 91.31 97 GLU A O 1
ATOM 846 N N . GLU A 1 98 ? 19.501 12.983 -17.016 1.00 87.44 98 GLU A N 1
ATOM 847 C CA . GLU A 1 98 ? 19.581 11.550 -17.348 1.00 87.44 98 GLU A CA 1
ATOM 848 C C . GLU A 1 98 ? 18.798 10.696 -16.327 1.00 87.44 98 GLU A C 1
ATOM 850 O O . GLU A 1 98 ? 18.181 9.691 -16.684 1.00 87.44 98 GLU A O 1
ATOM 855 N N . PHE A 1 99 ? 18.774 11.100 -15.050 1.00 90.00 99 PHE A N 1
ATOM 856 C CA . PHE A 1 99 ? 17.969 10.443 -14.019 1.00 90.00 99 PHE A CA 1
ATOM 857 C C . PHE A 1 99 ? 16.465 10.552 -14.297 1.00 90.00 99 PHE A C 1
ATOM 859 O O . PHE A 1 99 ? 15.764 9.545 -14.192 1.00 90.00 99 PHE A O 1
ATOM 866 N N . TRP A 1 100 ? 15.964 11.734 -14.663 1.00 89.81 100 TRP A N 1
ATOM 867 C CA . TRP A 1 100 ? 14.544 11.910 -14.986 1.00 89.81 100 TRP A CA 1
ATOM 868 C C . TRP A 1 100 ? 14.145 11.148 -16.249 1.00 89.81 100 TRP A C 1
ATOM 870 O O . TRP A 1 100 ? 13.142 10.442 -16.231 1.00 89.81 100 TRP A O 1
ATOM 880 N N . GLN A 1 101 ? 14.985 11.162 -17.286 1.00 92.75 101 GLN A N 1
ATOM 881 C CA . GLN A 1 101 ? 14.765 10.348 -18.488 1.00 92.75 101 GLN A CA 1
ATOM 882 C C . GLN A 1 101 ? 14.704 8.848 -18.171 1.00 92.75 101 GLN A C 1
ATOM 884 O O . GLN A 1 101 ? 13.887 8.122 -18.735 1.00 92.75 101 GLN A O 1
ATOM 889 N N . LEU A 1 102 ? 15.542 8.368 -17.245 1.00 91.75 102 LEU A N 1
ATOM 890 C CA . LEU A 1 102 ? 15.464 6.990 -16.764 1.00 91.75 102 LEU A CA 1
ATOM 891 C C . LEU A 1 102 ? 14.173 6.699 -15.993 1.00 91.75 102 LEU A C 1
ATOM 893 O O . LEU A 1 102 ? 13.648 5.597 -16.123 1.00 91.75 102 LEU A O 1
ATOM 897 N N . GLN A 1 103 ? 13.681 7.638 -15.177 1.00 88.69 103 GLN A N 1
ATOM 898 C CA . GLN A 1 103 ? 12.404 7.470 -14.475 1.00 88.69 103 GLN A CA 1
ATOM 899 C C . GLN A 1 103 ? 11.243 7.358 -15.465 1.00 88.69 103 GLN A C 1
ATOM 901 O O . GLN A 1 103 ? 10.422 6.456 -15.316 1.00 88.69 103 GLN A O 1
ATOM 906 N N . ASP A 1 104 ? 11.213 8.210 -16.491 1.00 90.06 104 ASP A N 1
ATOM 907 C CA . ASP A 1 104 ? 10.188 8.171 -17.538 1.00 90.06 104 ASP A CA 1
ATOM 908 C C . ASP A 1 104 ? 10.259 6.856 -18.326 1.00 90.06 104 ASP A C 1
ATOM 910 O O . ASP A 1 104 ? 9.248 6.176 -18.507 1.00 90.06 104 ASP A O 1
ATOM 914 N N . PHE A 1 105 ? 11.468 6.421 -18.696 1.00 93.00 105 PHE A N 1
ATOM 915 C CA . PHE A 1 105 ? 11.676 5.124 -19.338 1.00 93.00 105 PHE A CA 1
ATOM 916 C C . PHE A 1 105 ? 11.207 3.954 -18.463 1.00 93.00 105 PHE A C 1
ATOM 918 O O . PHE A 1 105 ? 10.509 3.064 -18.946 1.00 93.00 105 PHE A O 1
ATOM 925 N N . ASP A 1 106 ? 11.564 3.939 -17.175 1.00 90.38 106 ASP A N 1
ATOM 926 C CA . ASP A 1 106 ? 11.122 2.898 -16.243 1.00 90.38 106 ASP A CA 1
ATOM 927 C C . ASP A 1 106 ? 9.590 2.906 -16.099 1.00 90.38 106 ASP A C 1
ATOM 929 O O . ASP A 1 106 ? 8.973 1.840 -16.072 1.00 90.38 106 ASP A O 1
ATOM 933 N N . TYR A 1 107 ? 8.970 4.088 -16.054 1.00 85.12 107 TYR A N 1
ATOM 934 C CA . TYR A 1 107 ? 7.520 4.265 -15.957 1.00 85.12 107 TYR A CA 1
ATOM 935 C C . TYR A 1 107 ? 6.775 3.735 -17.195 1.00 85.12 107 TYR A C 1
ATOM 937 O O . TYR A 1 107 ? 5.698 3.140 -17.072 1.00 85.12 107 TYR A O 1
ATOM 945 N N . GLU A 1 108 ? 7.350 3.909 -18.385 1.00 88.31 108 GLU A N 1
ATOM 946 C CA . GLU A 1 108 ? 6.783 3.423 -19.645 1.00 88.31 108 GLU A CA 1
ATOM 947 C C . GLU A 1 108 ? 7.053 1.935 -19.893 1.00 88.31 108 GLU A C 1
ATOM 949 O O . GLU A 1 108 ? 6.175 1.210 -20.375 1.00 88.31 108 GLU A O 1
ATOM 954 N N . PHE A 1 109 ? 8.255 1.460 -19.565 1.00 90.94 109 PHE A N 1
ATOM 955 C CA . PHE A 1 109 ? 8.676 0.101 -19.880 1.00 90.94 109 PHE A CA 1
ATOM 956 C C . PHE A 1 109 ? 8.180 -0.911 -18.847 1.00 90.94 109 PHE A C 1
ATOM 958 O O . PHE A 1 109 ? 7.688 -1.974 -19.220 1.00 90.94 109 PHE A O 1
ATOM 965 N N . LEU A 1 110 ? 8.304 -0.621 -17.550 1.00 91.38 110 LEU A N 1
ATOM 966 C CA . LEU A 1 110 ? 8.009 -1.591 -16.494 1.00 91.38 110 LEU A CA 1
ATOM 967 C C . LEU A 1 110 ? 6.517 -1.615 -16.124 1.00 91.38 110 LEU A C 1
ATOM 969 O O . LEU A 1 110 ? 5.756 -0.694 -16.444 1.00 91.38 110 LEU A O 1
ATOM 973 N N . PRO A 1 111 ? 6.055 -2.677 -15.431 1.00 92.00 111 PRO A N 1
ATOM 974 C CA . PRO A 1 111 ? 4.732 -2.666 -14.827 1.00 92.00 111 PRO A CA 1
ATOM 975 C C . PRO A 1 111 ? 4.564 -1.459 -13.889 1.00 92.00 111 PRO A C 1
ATOM 977 O O . PRO A 1 111 ? 5.490 -1.121 -13.149 1.00 92.00 111 PRO A O 1
ATOM 980 N N . PRO A 1 112 ? 3.387 -0.811 -13.884 1.00 89.94 112 PRO A N 1
ATOM 981 C CA . PRO A 1 112 ? 3.195 0.440 -13.163 1.00 89.94 112 PRO A CA 1
ATOM 982 C C . PRO A 1 112 ? 3.227 0.219 -11.648 1.00 89.94 112 PRO A C 1
ATOM 984 O O . PRO A 1 112 ? 2.459 -0.578 -11.099 1.00 89.94 112 PRO A O 1
ATOM 987 N N . VAL A 1 113 ? 4.061 0.992 -10.950 1.00 88.12 113 VAL A N 1
ATOM 988 C CA . VAL A 1 113 ? 4.111 0.991 -9.484 1.00 88.12 113 VAL A CA 1
ATOM 989 C C . VAL A 1 113 ? 2.868 1.697 -8.942 1.00 88.12 113 VAL A C 1
ATOM 991 O O . VAL A 1 113 ? 2.827 2.915 -8.806 1.00 88.12 113 VAL A O 1
ATOM 994 N N . TYR A 1 114 ? 1.838 0.929 -8.593 1.00 82.94 114 TYR A N 1
ATOM 995 C CA . TYR A 1 114 ? 0.552 1.460 -8.121 1.00 82.94 114 TYR A CA 1
ATOM 996 C C . TYR A 1 114 ? 0.657 2.370 -6.886 1.00 82.94 114 TYR A C 1
ATOM 998 O O . TYR A 1 114 ? -0.142 3.291 -6.739 1.00 82.94 114 TYR A O 1
ATOM 1006 N N . GLY A 1 115 ? 1.671 2.182 -6.033 1.00 84.00 115 GLY A N 1
ATOM 1007 C CA . GLY A 1 115 ? 1.946 3.089 -4.913 1.00 84.00 115 GLY A CA 1
ATOM 1008 C C . GLY A 1 115 ? 2.335 4.515 -5.340 1.00 84.00 115 GLY A C 1
ATOM 1009 O O . GLY A 1 115 ? 2.094 5.456 -4.585 1.00 84.00 115 GLY A O 1
ATOM 1010 N N . ALA A 1 116 ? 2.892 4.693 -6.543 1.00 84.94 116 ALA A N 1
ATOM 1011 C CA . ALA A 1 116 ? 3.169 6.013 -7.113 1.00 84.94 116 ALA A CA 1
ATOM 1012 C C . ALA A 1 116 ? 1.865 6.736 -7.480 1.00 84.94 116 ALA A C 1
ATOM 1014 O O . ALA A 1 116 ? 1.687 7.892 -7.110 1.00 84.94 116 ALA A O 1
ATOM 1015 N N . ILE A 1 117 ? 0.895 6.020 -8.061 1.00 87.25 117 ILE A N 1
ATOM 1016 C CA . ILE A 1 117 ? -0.435 6.570 -8.367 1.00 87.25 117 ILE A CA 1
ATOM 1017 C C . ILE A 1 117 ? -1.157 7.027 -7.094 1.00 87.25 117 ILE A C 1
ATOM 1019 O O . ILE A 1 117 ? -1.811 8.066 -7.098 1.00 87.25 117 ILE A O 1
ATOM 1023 N N . TYR A 1 118 ? -1.009 6.307 -5.975 1.00 88.75 118 TYR A N 1
ATOM 1024 C CA . TYR A 1 118 ? -1.578 6.755 -4.695 1.00 88.75 118 TYR A CA 1
ATOM 1025 C C . TYR A 1 118 ? -0.999 8.103 -4.283 1.00 88.75 118 TYR A C 1
ATOM 1027 O O . TYR A 1 118 ? -1.734 8.995 -3.869 1.00 88.75 118 TYR A O 1
ATOM 1035 N N . ARG A 1 119 ? 0.321 8.256 -4.425 1.00 87.12 119 ARG A N 1
ATOM 1036 C CA . ARG A 1 119 ? 1.019 9.496 -4.100 1.00 87.12 119 ARG A CA 1
ATOM 1037 C C . ARG A 1 119 ? 0.568 10.642 -4.998 1.00 87.12 119 ARG A C 1
ATOM 1039 O O . ARG A 1 119 ? 0.239 11.687 -4.455 1.00 87.12 119 ARG A O 1
ATOM 1046 N N . GLU A 1 120 ? 0.471 10.429 -6.308 1.00 90.62 120 GLU A N 1
ATOM 1047 C CA . GLU A 1 120 ? -0.029 11.441 -7.248 1.00 90.62 120 GLU A CA 1
ATOM 1048 C C . GLU A 1 120 ? -1.438 11.911 -6.874 1.00 90.62 120 GLU A C 1
ATOM 1050 O O . GLU A 1 120 ? -1.701 13.110 -6.817 1.00 90.62 120 GLU A O 1
ATOM 1055 N N . ILE A 1 121 ? -2.341 10.976 -6.552 1.00 92.62 121 ILE A N 1
ATOM 1056 C CA . ILE A 1 121 ? -3.695 11.315 -6.100 1.00 92.62 121 ILE A CA 1
ATOM 1057 C C . ILE A 1 121 ? -3.636 12.115 -4.794 1.00 92.62 121 ILE A C 1
ATOM 1059 O O . ILE A 1 121 ? -4.335 13.117 -4.635 1.00 92.62 121 ILE A O 1
ATOM 1063 N N . PHE A 1 122 ? -2.796 11.705 -3.844 1.00 92.62 122 PHE A N 1
ATOM 1064 C CA . PHE A 1 122 ? -2.673 12.413 -2.573 1.00 92.62 122 PHE A CA 1
ATOM 1065 C C . PHE A 1 122 ? -2.110 13.817 -2.747 1.00 92.62 122 PHE A C 1
ATOM 1067 O O . PHE A 1 122 ? -2.624 14.744 -2.131 1.00 92.62 122 PHE A O 1
ATOM 1074 N N . GLU A 1 123 ? -1.119 14.000 -3.606 1.00 92.94 123 GLU A N 1
ATOM 1075 C CA . GLU A 1 123 ? -0.548 15.309 -3.908 1.00 92.94 123 GLU A CA 1
ATOM 1076 C C . GLU A 1 123 ? -1.576 16.214 -4.599 1.00 92.94 123 GLU A C 1
ATOM 1078 O O . GLU A 1 123 ? -1.797 17.337 -4.139 1.00 92.94 123 GLU A O 1
ATOM 1083 N N . TYR A 1 124 ? -2.290 15.699 -5.606 1.00 94.44 124 TYR A N 1
ATOM 1084 C CA . TYR A 1 124 ? -3.319 16.443 -6.338 1.00 94.44 124 TYR A CA 1
ATOM 1085 C C . TYR A 1 124 ? -4.432 16.970 -5.415 1.00 94.44 124 TYR A C 1
ATOM 1087 O O . TYR A 1 124 ? -4.792 18.147 -5.467 1.00 94.44 124 TYR A O 1
ATOM 1095 N N . PHE A 1 125 ? -4.926 16.139 -4.489 1.00 94.75 125 PHE A N 1
ATOM 1096 C CA . PHE A 1 125 ? -5.971 16.526 -3.528 1.00 94.75 125 PHE A CA 1
ATOM 1097 C C . PHE A 1 125 ? -5.440 17.079 -2.196 1.00 94.75 125 PHE A C 1
ATOM 1099 O O . PHE A 1 125 ? -6.215 17.240 -1.241 1.00 94.75 125 PHE A O 1
ATOM 1106 N N . LYS A 1 126 ? -4.132 17.365 -2.103 1.00 93.81 126 LYS A N 1
ATOM 1107 C CA . LYS A 1 126 ? -3.465 17.882 -0.894 1.00 93.81 126 LYS A CA 1
ATOM 1108 C C . LYS A 1 126 ? -3.764 17.031 0.351 1.00 93.81 126 LYS A C 1
ATOM 1110 O O . LYS A 1 126 ? -4.088 17.535 1.429 1.00 93.81 126 LYS A O 1
ATOM 1115 N N . LEU A 1 127 ? -3.717 15.713 0.190 1.00 90.31 127 LEU A N 1
ATOM 1116 C CA . LEU A 1 127 ? -3.838 14.727 1.254 1.00 90.31 127 LEU A CA 1
ATOM 1117 C C . LEU A 1 127 ? -2.465 14.403 1.864 1.00 90.31 127 LEU A C 1
ATOM 1119 O O . LEU A 1 127 ? -1.465 14.341 1.152 1.00 90.31 127 LEU A O 1
ATOM 1123 N N . PRO A 1 128 ? -2.405 14.116 3.176 1.00 88.25 128 PRO A N 1
ATOM 1124 C CA . PRO A 1 128 ? -1.212 13.560 3.799 1.00 88.25 128 PRO A CA 1
ATOM 1125 C C . PRO A 1 128 ? -0.757 12.260 3.117 1.00 88.25 128 PRO A C 1
ATOM 1127 O O . PRO A 1 128 ? -1.450 11.242 3.176 1.00 88.25 128 PRO A O 1
ATOM 1130 N N . THR A 1 129 ? 0.443 12.273 2.537 1.00 80.94 129 THR A N 1
ATOM 1131 C CA . THR A 1 129 ? 1.017 11.145 1.779 1.00 80.94 129 THR A CA 1
ATOM 1132 C C . THR A 1 129 ? 1.360 9.929 2.645 1.00 80.94 129 THR A C 1
ATOM 1134 O O . THR A 1 129 ? 1.411 8.806 2.146 1.00 80.94 129 THR A O 1
ATOM 1137 N N . ASN A 1 130 ? 1.529 10.128 3.956 1.00 81.31 130 ASN A N 1
ATOM 1138 C CA . ASN A 1 130 ? 1.862 9.083 4.931 1.00 81.31 130 ASN A CA 1
ATOM 1139 C C . ASN A 1 130 ? 0.642 8.557 5.712 1.00 81.31 130 ASN A C 1
ATOM 1141 O O . ASN A 1 130 ? 0.800 7.927 6.758 1.00 81.31 130 ASN A O 1
ATOM 1145 N N . ASN A 1 131 ? -0.584 8.827 5.252 1.00 82.19 131 ASN A N 1
ATOM 1146 C CA . ASN A 1 131 ? -1.786 8.335 5.921 1.00 82.19 131 ASN A CA 1
ATOM 1147 C C . ASN A 1 131 ? -2.159 6.929 5.430 1.00 82.19 131 ASN A C 1
ATOM 1149 O O . ASN A 1 131 ? -2.732 6.771 4.351 1.00 82.19 131 ASN A O 1
ATOM 1153 N N . SER A 1 132 ? -1.881 5.915 6.254 1.00 81.50 132 SER A N 1
ATOM 1154 C CA . SER A 1 132 ? -2.179 4.512 5.939 1.00 81.50 132 SER A CA 1
ATOM 1155 C C . SER A 1 132 ? -3.653 4.270 5.598 1.00 81.50 132 SER A C 1
ATOM 1157 O O . SER A 1 132 ? -3.937 3.454 4.737 1.00 81.50 132 SER A O 1
ATOM 1159 N N . TYR A 1 133 ? -4.596 5.016 6.187 1.00 83.00 133 TYR A N 1
ATOM 1160 C CA . TYR A 1 133 ? -6.023 4.840 5.894 1.00 83.00 133 TYR A CA 1
ATOM 1161 C C . TYR A 1 133 ? -6.389 5.198 4.453 1.00 83.00 133 TYR A C 1
ATOM 1163 O O . TYR A 1 133 ? -7.309 4.603 3.894 1.00 83.00 133 TYR A O 1
ATOM 1171 N N . TYR A 1 134 ? -5.707 6.178 3.855 1.00 88.19 134 TYR A N 1
ATOM 1172 C CA . TYR A 1 134 ? -5.934 6.511 2.451 1.00 88.19 134 TYR A CA 1
ATOM 1173 C C . TYR A 1 134 ? -5.298 5.468 1.539 1.00 88.19 134 TYR A C 1
ATOM 1175 O O . TYR A 1 134 ? -5.948 5.040 0.589 1.00 88.19 134 TYR A O 1
ATOM 1183 N N . HIS A 1 135 ? -4.086 5.006 1.861 1.00 88.81 135 HIS A N 1
ATOM 1184 C CA . HIS A 1 135 ? -3.442 3.899 1.144 1.00 88.81 135 HIS A CA 1
ATOM 1185 C C . HIS A 1 135 ? -4.327 2.648 1.145 1.00 88.81 135 HIS A C 1
ATOM 1187 O O . HIS A 1 135 ? -4.675 2.154 0.075 1.00 88.81 135 HIS A O 1
ATOM 1193 N N . ASP A 1 136 ? -4.781 2.211 2.323 1.00 87.19 136 ASP A N 1
ATOM 1194 C CA . ASP A 1 136 ? -5.647 1.038 2.486 1.00 87.19 136 ASP A CA 1
ATOM 1195 C C . ASP A 1 136 ? -6.956 1.184 1.697 1.00 87.19 136 ASP A C 1
ATOM 1197 O O . ASP A 1 136 ? -7.458 0.223 1.108 1.00 87.19 136 ASP A O 1
ATOM 1201 N N . PHE A 1 137 ? -7.532 2.392 1.673 1.00 90.94 137 PHE A N 1
ATOM 1202 C CA . PHE A 1 137 ? -8.750 2.656 0.916 1.00 90.94 137 PHE A CA 1
ATOM 1203 C C . PHE A 1 137 ? -8.524 2.579 -0.594 1.00 90.94 137 PHE A C 1
ATOM 1205 O O . PHE A 1 137 ? -9.307 1.918 -1.272 1.00 90.94 137 PHE A O 1
ATOM 1212 N N . PHE A 1 138 ? -7.476 3.210 -1.132 1.00 91.88 138 PHE A N 1
ATOM 1213 C CA . PHE A 1 138 ? -7.195 3.147 -2.569 1.00 91.88 138 PHE A CA 1
ATOM 1214 C C . PHE A 1 138 ? -6.800 1.746 -3.017 1.00 91.88 138 PHE A C 1
ATOM 1216 O O . PHE A 1 138 ? -7.260 1.298 -4.066 1.00 91.88 138 PHE A O 1
ATOM 1223 N N . GLU A 1 139 ? -6.045 1.012 -2.200 1.00 91.06 139 GLU A N 1
ATOM 1224 C CA . GLU A 1 139 ? -5.764 -0.401 -2.442 1.00 91.06 139 GLU A CA 1
ATOM 1225 C C . GLU A 1 139 ? -7.068 -1.213 -2.492 1.00 91.06 139 GLU A C 1
ATOM 1227 O O . GLU A 1 139 ? -7.321 -1.956 -3.444 1.00 91.06 139 GLU A O 1
ATOM 1232 N N . ALA A 1 140 ? -7.960 -1.018 -1.517 1.00 91.00 140 ALA A N 1
ATOM 1233 C CA . ALA A 1 140 ? -9.265 -1.667 -1.494 1.00 91.00 140 ALA A CA 1
ATOM 1234 C C . ALA A 1 140 ? -10.156 -1.274 -2.688 1.00 91.00 140 ALA A C 1
ATOM 1236 O O . ALA A 1 140 ? -10.867 -2.120 -3.240 1.00 91.00 140 ALA A O 1
ATOM 1237 N N . TYR A 1 141 ? -10.118 -0.013 -3.101 1.00 93.12 141 TYR A N 1
ATOM 1238 C CA . TYR A 1 141 ? -10.889 0.497 -4.227 1.00 93.12 141 TYR A CA 1
ATOM 1239 C C . TYR A 1 141 ? -10.398 -0.088 -5.553 1.00 93.12 141 TYR A C 1
ATOM 1241 O O . TYR A 1 141 ? -11.186 -0.649 -6.317 1.00 93.12 141 TYR A O 1
ATOM 1249 N N . ILE A 1 142 ? -9.089 -0.040 -5.798 1.00 93.00 142 ILE A N 1
ATOM 1250 C CA . ILE A 1 142 ? -8.476 -0.465 -7.060 1.00 93.00 142 ILE A CA 1
ATOM 1251 C C . ILE A 1 142 ? -8.501 -1.986 -7.202 1.00 93.00 142 ILE A C 1
ATOM 1253 O O . ILE A 1 142 ? -8.929 -2.494 -8.242 1.00 93.00 142 ILE A O 1
ATOM 1257 N N . PHE A 1 143 ? -8.085 -2.717 -6.165 1.00 94.75 143 PHE A N 1
ATOM 1258 C CA . PHE A 1 143 ? -7.900 -4.165 -6.252 1.00 94.75 143 PHE A CA 1
ATOM 1259 C C . PHE A 1 143 ? -9.136 -4.968 -5.863 1.00 94.75 143 PHE A C 1
ATOM 1261 O O . PHE A 1 143 ? -9.291 -6.089 -6.339 1.00 94.75 143 PHE A O 1
ATOM 1268 N N . PHE A 1 144 ? -10.032 -4.430 -5.033 1.00 93.75 144 PHE A N 1
ATOM 1269 C CA . PHE A 1 144 ? -11.209 -5.156 -4.535 1.00 93.75 144 PHE A CA 1
ATOM 1270 C C . PHE A 1 144 ? -12.539 -4.504 -4.933 1.00 93.75 144 PHE A C 1
ATOM 1272 O O . PHE A 1 144 ? -13.591 -4.993 -4.524 1.00 93.75 144 PHE A O 1
ATOM 1279 N N . GLY A 1 145 ? -12.511 -3.409 -5.702 1.00 91.19 145 GLY A N 1
ATOM 1280 C CA . GLY A 1 145 ? -13.718 -2.715 -6.155 1.00 91.19 145 GLY A CA 1
ATOM 1281 C C . GLY A 1 145 ? -14.535 -2.095 -5.019 1.00 91.19 145 GLY A C 1
ATOM 1282 O O . GLY A 1 145 ? -15.732 -1.866 -5.182 1.00 91.19 145 GLY A O 1
ATOM 1283 N N . LYS A 1 146 ? -13.932 -1.864 -3.844 1.00 90.06 146 LYS A N 1
ATOM 1284 C CA . LYS A 1 146 ? -14.647 -1.285 -2.700 1.00 90.06 146 LYS A CA 1
ATOM 1285 C C . LYS A 1 146 ? -14.778 0.223 -2.865 1.00 90.06 146 LYS A C 1
ATOM 1287 O O . LYS A 1 146 ? -13.797 0.943 -2.754 1.00 90.06 146 LYS A O 1
ATOM 1292 N N . THR A 1 147 ? -15.999 0.693 -3.077 1.00 88.44 147 THR A N 1
ATOM 1293 C CA . THR A 1 147 ? -16.304 2.125 -3.199 1.00 88.44 147 THR A CA 1
ATOM 1294 C C . THR A 1 147 ? -16.490 2.808 -1.850 1.00 88.44 147 THR A C 1
ATOM 1296 O O . THR A 1 147 ? -16.281 4.010 -1.738 1.00 88.44 147 THR A O 1
ATOM 1299 N N . ASP A 1 148 ? -16.868 2.060 -0.814 1.00 84.19 148 ASP A N 1
ATOM 1300 C CA . ASP A 1 148 ? -17.220 2.635 0.483 1.00 84.19 148 ASP A CA 1
ATOM 1301 C C . ASP A 1 148 ? -15.971 2.868 1.340 1.00 84.19 148 ASP A C 1
ATOM 1303 O O . ASP A 1 148 ? -15.263 1.924 1.708 1.00 84.19 148 ASP A O 1
ATOM 1307 N N . TYR A 1 149 ? -15.728 4.126 1.717 1.00 81.81 149 TYR A N 1
ATOM 1308 C CA . TYR A 1 149 ? -14.692 4.467 2.692 1.00 81.81 149 TYR A CA 1
ATOM 1309 C C . TYR A 1 149 ? -15.149 4.049 4.095 1.00 81.81 149 TYR A C 1
ATOM 1311 O O . TYR A 1 149 ? -15.826 4.787 4.805 1.00 81.81 149 TYR A O 1
ATOM 1319 N N . SER A 1 150 ? -14.833 2.823 4.508 1.00 74.38 150 SER A N 1
ATOM 1320 C CA . SER A 1 150 ? -15.197 2.341 5.841 1.00 74.38 150 SER A CA 1
ATOM 1321 C C . SER A 1 150 ? -14.047 2.530 6.824 1.00 74.38 150 SER A C 1
ATOM 1323 O O . SER A 1 150 ? -13.031 1.842 6.723 1.00 74.38 150 SER A O 1
ATOM 1325 N N . ILE A 1 151 ? -14.234 3.390 7.822 1.00 77.19 151 ILE A N 1
ATOM 1326 C CA . ILE A 1 151 ? -13.362 3.439 9.000 1.00 77.19 151 ILE A CA 1
ATOM 1327 C C . ILE A 1 151 ? -13.865 2.479 10.081 1.00 77.19 151 ILE A C 1
ATOM 1329 O O . ILE A 1 151 ? -15.034 2.086 10.110 1.00 77.19 151 ILE A O 1
ATOM 1333 N N . SER A 1 152 ? -12.966 2.067 10.974 1.00 80.75 152 SER A N 1
ATOM 1334 C CA . SER A 1 152 ? -13.364 1.272 12.134 1.00 80.75 152 SER A CA 1
ATOM 1335 C C . SER A 1 152 ? -14.148 2.151 13.117 1.00 80.75 152 SER A C 1
ATOM 1337 O O . SER A 1 152 ? -13.677 3.244 13.428 1.00 80.75 152 SER A O 1
ATOM 1339 N N . PRO A 1 153 ? -15.290 1.683 13.655 1.00 86.06 153 PRO A N 1
ATOM 1340 C CA . PRO A 1 153 ? -16.073 2.448 14.620 1.00 86.06 153 PRO A CA 1
ATOM 1341 C C . PRO A 1 153 ? -15.369 2.604 15.964 1.00 86.06 153 PRO A C 1
ATOM 1343 O O . PRO A 1 153 ? -15.817 3.399 16.768 1.00 86.06 153 PRO A O 1
ATOM 1346 N N . PHE A 1 154 ? -14.295 1.866 16.230 1.00 88.75 154 PHE A N 1
ATOM 1347 C CA . PHE A 1 154 ? -13.441 2.001 17.410 1.00 88.75 154 PHE A CA 1
ATOM 1348 C C . PHE A 1 154 ? -12.011 1.584 17.054 1.00 88.75 154 PHE A C 1
ATOM 1350 O O . PHE A 1 154 ? -11.771 0.973 16.006 1.00 88.75 154 PHE A O 1
ATOM 1357 N N . ARG A 1 155 ? -11.051 1.864 17.936 1.00 88.81 155 ARG A N 1
ATOM 1358 C CA . ARG A 1 155 ? -9.661 1.414 17.782 1.00 88.81 155 ARG A CA 1
ATOM 1359 C C . ARG A 1 155 ? -9.211 0.643 19.015 1.00 88.81 155 ARG A C 1
ATOM 1361 O O . ARG A 1 155 ? -9.387 1.105 20.133 1.00 88.81 155 ARG A O 1
ATOM 1368 N N . ILE A 1 156 ? -8.583 -0.508 18.812 1.00 88.69 156 ILE A N 1
ATOM 1369 C CA . ILE A 1 156 ? -7.904 -1.235 19.887 1.00 88.69 156 ILE A CA 1
ATOM 1370 C C . ILE A 1 156 ? -6.514 -0.624 20.080 1.00 88.69 156 ILE A C 1
ATOM 1372 O O . ILE A 1 156 ? -5.793 -0.388 19.109 1.00 88.69 156 ILE A O 1
ATOM 1376 N N . ARG A 1 157 ? -6.139 -0.341 21.328 1.00 86.88 157 ARG A N 1
ATOM 1377 C CA . ARG A 1 157 ? -4.814 0.163 21.698 1.00 86.88 157 ARG A CA 1
ATOM 1378 C C . ARG A 1 157 ? -4.227 -0.695 22.802 1.00 86.88 157 ARG A C 1
ATOM 1380 O O . ARG A 1 157 ? -4.870 -0.923 23.817 1.00 86.88 157 ARG A O 1
ATOM 1387 N N . ILE A 1 158 ? -2.978 -1.101 22.627 1.00 84.19 158 ILE A N 1
ATOM 1388 C CA . ILE A 1 158 ? -2.194 -1.751 23.674 1.00 84.19 158 ILE A CA 1
ATOM 1389 C C . ILE A 1 158 ? -1.204 -0.707 24.174 1.00 84.19 158 ILE A C 1
ATOM 1391 O O . ILE A 1 158 ? -0.351 -0.244 23.416 1.00 84.19 158 ILE A O 1
ATOM 1395 N N . ILE A 1 159 ? -1.355 -0.280 25.423 1.00 83.62 159 ILE A N 1
ATOM 1396 C CA . ILE A 1 159 ? -0.568 0.812 26.001 1.00 83.62 159 ILE A CA 1
ATOM 1397 C C . ILE A 1 159 ? 0.183 0.274 27.207 1.00 83.62 159 ILE A C 1
ATOM 1399 O O . ILE A 1 159 ? -0.376 -0.443 28.029 1.00 83.62 159 ILE A O 1
ATOM 1403 N N . ARG A 1 160 ? 1.470 0.607 27.322 1.00 80.56 160 ARG A N 1
ATOM 1404 C CA . ARG A 1 160 ? 2.244 0.269 28.514 1.00 80.56 160 ARG A CA 1
ATOM 1405 C C . ARG A 1 160 ? 1.884 1.229 29.641 1.00 80.56 160 ARG A C 1
ATOM 1407 O O . ARG A 1 160 ? 2.143 2.425 29.533 1.00 80.56 160 ARG A O 1
ATOM 1414 N N . ASN A 1 161 ? 1.339 0.700 30.725 1.00 78.44 161 ASN A N 1
ATOM 1415 C CA . ASN A 1 161 ? 1.162 1.437 31.961 1.00 78.44 161 ASN A CA 1
ATOM 1416 C C . ASN A 1 161 ? 2.544 1.770 32.535 1.00 78.44 161 ASN A C 1
ATOM 1418 O O . ASN A 1 161 ? 3.355 0.881 32.802 1.00 78.44 161 ASN A O 1
ATOM 1422 N N . GLN A 1 162 ? 2.833 3.061 32.696 1.00 82.19 162 GLN A N 1
ATOM 1423 C CA . GLN A 1 162 ? 4.144 3.510 33.163 1.00 82.19 162 GLN A CA 1
ATOM 1424 C C . GLN A 1 162 ? 4.388 3.212 34.646 1.00 82.19 162 GLN A C 1
ATOM 1426 O O . GLN A 1 162 ? 5.532 2.984 35.024 1.00 82.19 162 GLN A O 1
ATOM 1431 N N . LYS A 1 163 ? 3.333 3.154 35.471 1.00 79.31 163 LYS A N 1
ATOM 1432 C CA . LYS A 1 163 ? 3.440 2.861 36.908 1.00 79.31 163 LYS A CA 1
ATOM 1433 C C . LYS A 1 163 ? 3.690 1.378 37.166 1.00 79.31 163 LYS A C 1
ATOM 1435 O O . LYS A 1 163 ? 4.526 1.025 37.984 1.00 79.31 163 LYS A O 1
ATOM 1440 N N . THR A 1 164 ? 2.967 0.507 36.464 1.00 75.31 164 THR A N 1
ATOM 1441 C CA . THR A 1 164 ? 3.048 -0.949 36.681 1.00 75.31 164 THR A CA 1
ATOM 1442 C C . THR A 1 164 ? 4.014 -1.642 35.721 1.00 75.31 164 THR A C 1
ATOM 1444 O O . THR A 1 164 ? 4.340 -2.814 35.899 1.00 75.31 164 THR A O 1
ATOM 1447 N N . GLY A 1 165 ? 4.450 -0.953 34.663 1.00 70.38 165 GLY A N 1
ATOM 1448 C CA . GLY A 1 165 ? 5.298 -1.495 33.605 1.00 70.38 165 GLY A CA 1
ATOM 1449 C C . GLY A 1 165 ? 4.609 -2.523 32.702 1.00 70.38 165 GLY A C 1
ATOM 1450 O O . GLY A 1 165 ? 5.243 -2.972 31.741 1.00 70.38 165 GLY A O 1
ATOM 1451 N N . LYS A 1 166 ? 3.348 -2.876 32.987 1.00 74.75 166 LYS A N 1
ATOM 1452 C CA . LYS A 1 166 ? 2.543 -3.866 32.264 1.00 74.75 166 LYS A CA 1
ATOM 1453 C C . LYS A 1 166 ? 1.852 -3.227 31.066 1.00 74.75 166 LYS A C 1
ATOM 1455 O O . LYS A 1 166 ? 1.560 -2.037 31.061 1.00 74.75 166 LYS A O 1
ATOM 1460 N N . PHE A 1 167 ? 1.602 -4.018 30.033 1.00 78.31 167 PHE A N 1
ATOM 1461 C CA . PHE A 1 167 ? 0.772 -3.591 28.913 1.00 78.31 167 PHE A CA 1
ATOM 1462 C C . PHE A 1 167 ? -0.699 -3.827 29.239 1.00 78.31 167 PHE A C 1
ATOM 1464 O O . PHE A 1 167 ? -1.068 -4.879 29.756 1.00 78.31 167 PHE A O 1
ATOM 1471 N N . GLU A 1 168 ? -1.519 -2.848 28.900 1.00 82.50 168 GLU A N 1
ATOM 1472 C CA . GLU A 1 168 ? -2.956 -2.835 29.115 1.00 82.50 168 GLU A CA 1
ATOM 1473 C C . GLU A 1 168 ? -3.665 -2.701 27.769 1.00 82.50 168 GLU A C 1
ATOM 1475 O O . GLU A 1 168 ? -3.188 -2.024 26.852 1.00 82.50 168 GLU A O 1
ATOM 1480 N N . PHE A 1 169 ? -4.795 -3.390 27.646 1.00 88.56 169 PHE A N 1
ATOM 1481 C CA . PHE A 1 169 ? -5.617 -3.416 26.446 1.00 88.56 169 PHE A CA 1
ATOM 1482 C C . PHE A 1 169 ? -6.767 -2.424 26.604 1.00 88.56 169 PHE A C 1
ATOM 1484 O O . PHE A 1 169 ? -7.580 -2.547 27.516 1.00 88.56 169 PHE A O 1
ATOM 1491 N N . PHE A 1 170 ? -6.847 -1.460 25.695 1.00 89.38 170 PHE A N 1
ATOM 1492 C CA . PHE A 1 170 ? -7.866 -0.422 25.676 1.00 89.38 170 PHE A CA 1
ATOM 1493 C C . PHE A 1 170 ? -8.661 -0.468 24.382 1.00 89.38 170 PHE A C 1
ATOM 1495 O O . PHE A 1 170 ? -8.122 -0.686 23.295 1.00 89.38 170 PHE A O 1
ATOM 1502 N N . ILE A 1 171 ? -9.947 -0.161 24.501 1.00 91.25 171 ILE A N 1
ATOM 1503 C CA . ILE A 1 171 ? -10.814 0.114 23.364 1.00 91.25 171 ILE A CA 1
ATOM 1504 C C . ILE A 1 171 ? -11.043 1.621 23.347 1.00 91.25 171 ILE A C 1
ATOM 1506 O O . ILE A 1 171 ? -11.718 2.173 24.210 1.00 91.25 171 ILE A O 1
ATOM 1510 N N . GLN A 1 172 ? -10.449 2.298 22.372 1.00 92.50 172 GLN A N 1
ATOM 1511 C CA . GLN A 1 172 ? -10.695 3.707 22.119 1.00 92.50 172 GLN A CA 1
ATOM 1512 C C . GLN A 1 172 ? -12.016 3.855 21.363 1.00 92.50 172 GLN A C 1
ATOM 1514 O O . GLN A 1 172 ? -12.136 3.419 20.214 1.00 92.50 172 GLN A O 1
ATOM 1519 N N . LEU A 1 173 ? -12.980 4.497 22.018 1.00 91.38 173 LEU A N 1
ATOM 1520 C CA . LEU A 1 173 ? -14.256 4.888 21.432 1.00 91.38 173 LEU A CA 1
ATOM 1521 C C . LEU A 1 173 ? -14.119 6.267 20.776 1.00 91.38 173 LEU A C 1
ATOM 1523 O O . LEU A 1 173 ? -13.414 7.147 21.272 1.00 91.38 173 LEU A O 1
ATOM 1527 N N . PHE A 1 174 ? -14.793 6.443 19.651 1.00 87.69 174 PHE A N 1
ATOM 1528 C CA . PHE A 1 174 ? -14.956 7.706 18.946 1.00 87.69 174 PHE A CA 1
ATOM 1529 C C . PHE A 1 174 ? -16.362 8.259 19.205 1.00 87.69 174 PHE A C 1
ATOM 1531 O O . PHE A 1 174 ? -17.270 7.518 19.572 1.00 87.69 174 PHE A O 1
ATOM 1538 N N . GLY A 1 175 ? -16.582 9.552 18.947 1.00 85.56 175 GLY A N 1
ATOM 1539 C CA . GLY A 1 175 ? -17.904 10.172 19.143 1.00 85.56 175 GLY A CA 1
ATOM 1540 C C . GLY A 1 175 ? -19.026 9.531 18.311 1.00 85.56 175 GLY A C 1
ATOM 1541 O O . GLY A 1 175 ? -20.195 9.632 18.656 1.00 85.56 175 GLY A O 1
ATOM 1542 N N . HIS A 1 176 ? -18.675 8.829 17.233 1.00 84.94 176 HIS A N 1
ATOM 1543 C CA . HIS A 1 176 ? -19.620 8.104 16.391 1.00 84.94 176 HIS A CA 1
ATOM 1544 C C . HIS A 1 176 ? -19.766 6.617 16.753 1.00 84.94 176 HIS A C 1
ATOM 1546 O O . HIS A 1 176 ? -20.539 5.934 16.080 1.00 84.94 176 HIS A O 1
ATOM 1552 N N . THR A 1 177 ? -19.024 6.082 17.730 1.00 89.00 177 THR A N 1
ATOM 1553 C CA . THR A 1 177 ? -19.107 4.667 18.127 1.00 89.00 177 THR A CA 1
ATOM 1554 C C . THR A 1 177 ? -20.434 4.389 18.812 1.00 89.00 177 THR A C 1
ATOM 1556 O O . THR A 1 177 ? -20.788 5.064 19.775 1.00 89.00 177 THR A O 1
ATOM 1559 N N . ARG A 1 178 ? -21.160 3.366 18.357 1.00 89.06 178 ARG A N 1
ATOM 1560 C CA . ARG A 1 178 ? -22.393 2.923 19.016 1.00 89.06 178 ARG A CA 1
ATOM 1561 C C . ARG A 1 178 ? -22.154 1.674 19.855 1.00 89.06 178 ARG A C 1
ATOM 1563 O O . ARG A 1 178 ? -21.215 0.917 19.606 1.00 89.06 178 ARG A O 1
ATOM 1570 N N . LYS A 1 179 ? -23.045 1.415 20.815 1.00 88.81 179 LYS A N 1
ATOM 1571 C CA . LYS A 1 179 ? -23.012 0.199 21.642 1.00 88.81 179 LYS A CA 1
ATOM 1572 C C . LYS A 1 179 ? -23.022 -1.062 20.773 1.00 88.81 179 LYS A C 1
ATOM 1574 O O . LYS A 1 179 ? -22.273 -2.003 21.030 1.00 88.81 179 LYS A O 1
ATOM 1579 N N . GLU A 1 180 ? -23.815 -1.057 19.706 1.00 88.12 180 GLU A N 1
ATOM 1580 C CA . GLU A 1 180 ? -23.941 -2.189 18.789 1.00 88.12 180 GLU A CA 1
ATOM 1581 C C . GLU A 1 180 ? -22.637 -2.446 18.027 1.00 88.12 180 GLU A C 1
ATOM 1583 O O . GLU A 1 180 ? -22.334 -3.596 17.725 1.00 88.12 180 GLU A O 1
ATOM 1588 N N . ASP A 1 181 ? -21.833 -1.411 17.748 1.00 87.38 181 ASP A N 1
ATOM 1589 C CA . ASP A 1 181 ? -20.540 -1.572 17.073 1.00 87.38 181 ASP A CA 1
ATOM 1590 C C . ASP A 1 181 ? -19.574 -2.417 17.926 1.00 87.38 181 ASP A C 1
ATOM 1592 O O . ASP A 1 181 ? -18.813 -3.217 17.380 1.00 87.38 181 ASP A O 1
ATOM 1596 N N . ILE A 1 182 ? -19.635 -2.278 19.257 1.00 88.19 182 ILE A N 1
ATOM 1597 C CA . ILE A 1 182 ? -18.842 -3.064 20.213 1.00 88.19 182 ILE A CA 1
ATOM 1598 C C . ILE A 1 182 ? -19.395 -4.480 20.344 1.00 88.19 182 ILE A C 1
ATOM 1600 O O . ILE A 1 182 ? -18.644 -5.440 20.186 1.00 88.19 182 ILE A O 1
ATOM 1604 N N . ILE A 1 183 ? -20.704 -4.614 20.580 1.00 88.19 183 ILE A N 1
ATOM 1605 C CA . ILE A 1 183 ? -21.357 -5.920 20.772 1.00 88.19 183 ILE A CA 1
ATOM 1606 C C . ILE A 1 183 ? -21.155 -6.803 19.543 1.00 88.19 183 ILE A C 1
ATOM 1608 O O . ILE A 1 183 ? -20.710 -7.942 19.659 1.00 88.19 183 ILE A O 1
ATOM 1612 N N . ASN A 1 184 ? -21.399 -6.256 18.352 1.00 85.94 184 ASN A N 1
ATOM 1613 C CA . ASN A 1 184 ? -21.248 -6.998 17.107 1.00 85.94 184 ASN A CA 1
ATOM 1614 C C . ASN A 1 184 ? -19.790 -7.392 16.835 1.00 85.94 184 ASN A C 1
ATOM 1616 O O . ASN A 1 184 ? -19.538 -8.297 16.055 1.00 85.94 184 ASN A O 1
ATOM 1620 N N . ARG A 1 185 ? -18.805 -6.728 17.443 1.00 86.00 185 ARG A N 1
ATOM 1621 C CA . ARG A 1 185 ? -17.387 -7.056 17.248 1.00 86.00 185 ARG A CA 1
ATOM 1622 C C . ARG A 1 185 ? -16.731 -7.669 18.471 1.00 86.00 185 ARG A C 1
ATOM 1624 O O . ARG A 1 185 ? -15.503 -7.738 18.515 1.00 86.00 185 ARG A O 1
ATOM 1631 N N . TRP A 1 186 ? -17.519 -8.139 19.432 1.00 88.38 186 TRP A N 1
ATOM 1632 C CA . TRP A 1 186 ? -16.982 -8.663 20.678 1.00 88.38 186 TRP A CA 1
ATOM 1633 C C . TRP A 1 186 ? -16.029 -9.839 20.453 1.00 88.38 186 TRP A C 1
ATOM 1635 O O . TRP A 1 186 ? -14.934 -9.837 21.004 1.00 88.38 186 TRP A O 1
ATOM 1645 N N . ASP A 1 187 ? -16.364 -10.770 19.555 1.00 86.62 187 ASP A N 1
ATOM 1646 C CA . ASP A 1 187 ? -15.495 -11.913 19.231 1.00 86.62 187 ASP A CA 1
ATOM 1647 C C . ASP A 1 187 ? -14.126 -11.476 18.686 1.00 86.62 187 ASP A C 1
ATOM 1649 O O . ASP A 1 187 ? -13.089 -12.040 19.045 1.00 86.62 187 ASP A O 1
ATOM 1653 N N . PHE A 1 188 ? -14.105 -10.438 17.842 1.00 85.38 188 PHE A N 1
ATOM 1654 C CA . PHE A 1 188 ? -12.867 -9.840 17.343 1.00 85.38 188 PHE A CA 1
ATOM 1655 C C . PHE A 1 188 ? -12.079 -9.183 18.480 1.00 85.38 188 PHE A C 1
ATOM 1657 O O . PHE A 1 188 ? -10.893 -9.459 18.636 1.00 85.38 188 PHE A O 1
ATOM 1664 N N . ILE A 1 189 ? -12.738 -8.367 19.307 1.00 87.94 189 ILE A N 1
ATOM 1665 C CA . ILE A 1 189 ? -12.120 -7.692 20.457 1.00 87.94 189 ILE A CA 1
ATOM 1666 C C . ILE A 1 189 ? -11.509 -8.716 21.424 1.00 87.94 189 ILE A C 1
ATOM 1668 O O . ILE A 1 189 ? -10.356 -8.565 21.823 1.00 87.94 189 ILE A O 1
ATOM 1672 N N . ALA A 1 190 ? -12.246 -9.775 21.761 1.00 87.75 190 ALA A N 1
ATOM 1673 C CA . ALA A 1 190 ? -11.800 -10.837 22.657 1.00 87.75 190 ALA A CA 1
ATOM 1674 C C . ALA A 1 190 ? -10.619 -11.625 22.067 1.00 87.75 190 ALA A C 1
ATOM 1676 O O . ALA A 1 190 ? -9.665 -11.953 22.776 1.00 87.75 190 ALA A O 1
ATOM 1677 N N . THR A 1 191 ? -10.644 -11.891 20.758 1.00 85.00 191 THR A N 1
ATOM 1678 C CA . THR A 1 191 ? -9.527 -12.537 20.054 1.00 85.00 191 THR A CA 1
ATOM 1679 C C . THR A 1 191 ? -8.273 -11.664 20.093 1.00 85.00 191 THR A C 1
ATOM 1681 O O . THR A 1 191 ? -7.198 -12.147 20.450 1.00 85.00 191 THR A O 1
ATOM 1684 N N . GLU A 1 192 ? -8.406 -10.371 19.800 1.00 83.38 192 GLU A N 1
ATOM 1685 C CA . GLU A 1 192 ? -7.304 -9.410 19.881 1.00 83.38 192 GLU A CA 1
ATOM 1686 C C . GLU A 1 192 ? -6.761 -9.291 21.308 1.00 83.38 192 GLU A C 1
ATOM 1688 O O . GLU A 1 192 ? -5.546 -9.296 21.505 1.00 83.38 192 GLU A O 1
ATOM 1693 N N . GLN A 1 193 ? -7.629 -9.269 22.322 1.00 84.50 193 GLN A N 1
ATOM 1694 C CA . GLN A 1 193 ? -7.228 -9.256 23.730 1.00 84.50 193 GLN A CA 1
ATOM 1695 C C . GLN A 1 193 ? -6.420 -10.509 24.099 1.00 84.50 193 GLN A C 1
ATOM 1697 O O . GLN A 1 193 ? -5.363 -10.403 24.726 1.00 84.50 193 GLN A O 1
ATOM 1702 N N . LYS A 1 194 ? -6.861 -11.694 23.660 1.00 83.25 194 LYS A N 1
ATOM 1703 C CA . LYS A 1 194 ? -6.151 -12.964 23.882 1.00 83.25 194 LYS A CA 1
ATOM 1704 C C . LYS A 1 194 ? -4.787 -12.986 23.184 1.00 83.25 194 LYS A C 1
ATOM 1706 O O . LYS A 1 194 ? -3.784 -13.362 23.791 1.00 83.25 194 LYS A O 1
ATOM 1711 N N . ASN A 1 195 ? -4.728 -12.553 21.926 1.00 77.06 195 ASN A N 1
ATOM 1712 C CA . ASN A 1 195 ? -3.479 -12.466 21.165 1.00 77.06 195 ASN A CA 1
ATOM 1713 C C . ASN A 1 195 ? -2.502 -11.470 21.803 1.00 77.06 195 ASN A C 1
ATOM 1715 O O . ASN A 1 195 ? -1.303 -11.740 21.904 1.00 77.06 195 ASN A O 1
ATOM 1719 N N . SER A 1 196 ? -3.028 -10.355 22.307 1.00 71.38 196 SER A N 1
ATOM 1720 C CA . SER A 1 196 ? -2.262 -9.350 23.040 1.00 71.38 196 SER A CA 1
ATOM 1721 C C . SER A 1 196 ? -1.685 -9.925 24.330 1.00 71.38 196 SER A C 1
ATOM 1723 O O . SER A 1 196 ? -0.496 -9.761 24.579 1.00 71.38 196 SER A O 1
ATOM 1725 N N . ALA A 1 197 ? -2.465 -10.672 25.117 1.00 65.50 197 ALA A N 1
ATOM 1726 C CA . ALA A 1 197 ? -1.977 -11.323 26.336 1.00 65.50 197 ALA A CA 1
ATOM 1727 C C . ALA A 1 197 ? -0.785 -12.264 26.059 1.00 65.50 197 ALA A C 1
ATOM 1729 O O . ALA A 1 197 ? 0.203 -12.253 26.796 1.00 65.50 197 ALA A O 1
ATOM 1730 N N . ASN A 1 198 ? -0.816 -12.993 24.939 1.00 59.97 198 ASN A N 1
ATOM 1731 C CA . ASN A 1 198 ? 0.289 -13.856 24.508 1.00 59.97 198 ASN A CA 1
ATOM 1732 C C . ASN A 1 198 ? 1.550 -13.070 24.100 1.00 59.97 198 ASN A C 1
ATOM 1734 O O . ASN A 1 198 ? 2.672 -13.512 24.361 1.00 59.97 198 ASN A O 1
ATOM 1738 N N . LEU A 1 199 ? 1.394 -11.897 23.477 1.00 55.94 199 LEU A N 1
ATOM 1739 C CA . LEU A 1 199 ? 2.511 -10.999 23.152 1.00 55.94 199 LEU A CA 1
ATOM 1740 C C . LEU A 1 199 ? 3.103 -10.347 24.411 1.00 55.94 199 LEU A C 1
ATOM 1742 O O . LEU A 1 199 ? 4.323 -10.208 24.525 1.00 55.94 199 LEU A O 1
ATOM 1746 N N . ILE A 1 200 ? 2.255 -10.004 25.380 1.00 54.78 200 ILE A N 1
ATOM 1747 C CA . ILE A 1 200 ? 2.646 -9.410 26.663 1.00 54.78 200 ILE A CA 1
ATOM 1748 C C . ILE A 1 200 ? 3.416 -10.432 27.510 1.00 54.78 200 ILE A C 1
ATOM 1750 O O . ILE A 1 200 ? 4.459 -10.090 28.065 1.00 54.78 200 ILE A O 1
ATOM 1754 N N . GLY A 1 201 ? 2.987 -11.700 27.520 1.00 52.34 201 GLY A N 1
ATOM 1755 C CA . GLY A 1 201 ? 3.705 -12.803 28.170 1.00 52.34 201 GLY A CA 1
ATOM 1756 C C . GLY A 1 201 ? 5.085 -13.080 27.559 1.00 52.34 201 GLY A C 1
ATOM 1757 O O . GLY A 1 201 ? 6.061 -13.238 28.287 1.00 52.34 201 GLY A O 1
ATOM 1758 N N . LYS A 1 202 ? 5.215 -13.039 26.225 1.00 47.03 202 LYS A N 1
ATOM 1759 C CA . LYS A 1 202 ? 6.519 -13.188 25.541 1.00 47.03 202 LYS A CA 1
ATOM 1760 C C . LYS A 1 202 ? 7.459 -11.995 25.747 1.00 47.03 202 LYS A C 1
ATOM 1762 O O . LYS A 1 202 ? 8.674 -12.167 25.733 1.00 47.03 202 LYS A O 1
ATOM 1767 N N . SER A 1 203 ? 6.912 -10.799 25.959 1.00 45.66 203 SER A N 1
ATOM 1768 C CA . SER A 1 203 ? 7.687 -9.579 26.234 1.00 45.66 203 SER A CA 1
ATOM 1769 C C . SER A 1 203 ? 8.117 -9.459 27.703 1.00 45.66 203 SER A C 1
ATOM 1771 O O . SER A 1 203 ? 9.018 -8.681 28.017 1.00 45.66 203 SER A O 1
ATOM 1773 N N . ALA A 1 204 ? 7.489 -10.224 28.603 1.00 41.66 204 ALA A N 1
ATOM 1774 C CA . ALA A 1 204 ? 7.820 -10.275 30.027 1.00 41.66 204 ALA A CA 1
ATOM 1775 C C . ALA A 1 204 ? 9.034 -11.178 30.340 1.00 41.66 204 ALA A C 1
ATOM 1777 O O . ALA A 1 204 ? 9.558 -11.132 31.450 1.00 41.66 204 ALA A O 1
ATOM 1778 N N . GLY A 1 205 ? 9.528 -11.950 29.364 1.00 42.66 205 GLY A N 1
ATOM 1779 C CA . GLY A 1 205 ? 10.727 -12.785 29.478 1.00 42.66 205 GLY A CA 1
ATOM 1780 C C . GLY A 1 205 ? 12.033 -11.985 29.422 1.00 42.66 205 GLY A C 1
ATOM 1781 O O . GLY A 1 205 ? 12.823 -12.133 28.489 1.00 42.66 205 GLY A O 1
ATOM 1782 N N . LYS A 1 206 ? 12.287 -11.144 30.428 1.00 46.47 206 LYS A N 1
ATOM 1783 C CA . LYS A 1 206 ? 13.568 -10.449 30.650 1.00 46.47 206 LYS A CA 1
ATOM 1784 C C . LYS A 1 206 ? 14.681 -11.375 31.191 1.00 46.47 206 LYS A C 1
ATOM 1786 O O . LYS A 1 206 ? 15.435 -10.972 32.061 1.00 46.47 206 LYS A O 1
ATOM 1791 N N . ASN A 1 207 ? 14.828 -12.580 30.637 1.00 45.41 207 ASN A N 1
ATOM 1792 C CA . ASN A 1 207 ? 16.053 -13.385 30.795 1.00 45.41 207 ASN A CA 1
ATOM 1793 C C . ASN A 1 207 ? 16.890 -13.453 29.508 1.00 45.41 207 ASN A C 1
ATOM 1795 O O . ASN A 1 207 ? 18.066 -13.796 29.554 1.00 45.41 207 ASN A O 1
ATOM 1799 N N . LYS A 1 208 ? 16.341 -12.999 28.372 1.00 50.22 208 LYS A N 1
ATOM 1800 C CA . LYS A 1 208 ? 17.068 -12.947 27.094 1.00 50.22 208 LYS A CA 1
ATOM 1801 C C . LYS A 1 208 ? 18.269 -11.988 27.107 1.00 50.22 208 LYS A C 1
ATOM 1803 O O . LYS A 1 208 ? 19.137 -12.098 26.251 1.00 50.22 208 LYS A O 1
ATOM 1808 N N . GLU A 1 209 ? 18.303 -11.021 28.034 1.00 50.72 209 GLU A N 1
ATOM 1809 C CA . GLU A 1 209 ? 19.416 -10.064 28.140 1.00 50.72 209 GLU A CA 1
ATOM 1810 C C . GLU A 1 209 ? 20.720 -10.707 28.621 1.00 50.7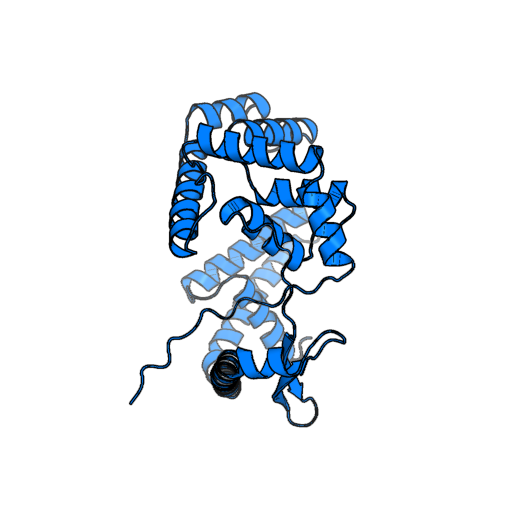2 209 GLU A C 1
ATOM 1812 O O . GLU A 1 209 ? 21.777 -10.236 28.208 1.00 50.72 209 GLU A O 1
ATOM 1817 N N . TRP A 1 210 ? 20.648 -11.775 29.423 1.00 49.34 210 TRP A N 1
ATOM 1818 C CA . TRP A 1 210 ? 21.826 -12.479 29.937 1.00 49.34 210 TRP A CA 1
ATOM 1819 C C . TRP A 1 210 ? 22.323 -13.550 28.963 1.00 49.34 210 TRP A C 1
ATOM 1821 O O . TRP A 1 210 ? 23.522 -13.649 28.734 1.00 49.34 210 TRP A O 1
ATOM 1831 N N . GLU A 1 211 ? 21.414 -14.264 28.291 1.00 57.50 211 GLU A N 1
ATOM 1832 C CA . GLU A 1 211 ? 21.763 -15.304 27.305 1.00 57.50 211 GLU A CA 1
ATOM 1833 C C . GLU A 1 211 ? 22.524 -14.770 26.083 1.00 57.50 211 GLU A C 1
ATOM 1835 O O . GLU A 1 211 ? 23.212 -15.525 25.401 1.00 57.50 211 GLU A O 1
ATOM 1840 N N . THR A 1 212 ? 22.388 -13.478 25.760 1.00 69.50 212 THR A N 1
ATOM 1841 C CA . THR A 1 212 ? 23.051 -12.881 24.591 1.00 69.50 212 THR A CA 1
ATOM 1842 C C . THR A 1 212 ? 24.091 -11.828 24.942 1.00 69.50 212 THR A C 1
ATOM 1844 O O . THR A 1 212 ? 24.524 -11.111 24.040 1.00 69.50 212 THR A O 1
ATOM 1847 N N . LEU A 1 213 ? 24.467 -11.690 26.218 1.00 72.19 213 LEU A N 1
ATOM 1848 C CA . LEU A 1 213 ? 25.403 -10.655 26.658 1.00 72.19 213 LEU A CA 1
ATOM 1849 C C . LEU A 1 213 ? 26.782 -10.836 26.015 1.00 72.19 213 LEU A C 1
ATOM 1851 O O . LEU A 1 213 ? 27.306 -9.875 25.458 1.00 72.19 213 LEU A O 1
ATOM 1855 N N . ASP A 1 214 ? 27.309 -12.060 25.998 1.00 78.94 214 ASP A N 1
ATOM 1856 C CA . ASP A 1 214 ? 28.626 -12.357 25.419 1.00 78.94 214 ASP A CA 1
ATOM 1857 C C . ASP A 1 214 ? 28.667 -12.060 23.919 1.00 78.94 214 ASP A C 1
ATOM 1859 O O . ASP A 1 214 ? 29.557 -11.356 23.440 1.00 78.94 214 ASP A O 1
ATOM 1863 N N . ARG A 1 215 ? 27.629 -12.488 23.187 1.00 84.56 215 ARG A N 1
ATOM 1864 C CA . ARG A 1 215 ? 27.440 -12.135 21.773 1.00 84.56 215 ARG A CA 1
ATOM 1865 C C . ARG A 1 215 ? 27.386 -10.620 21.581 1.00 84.56 215 ARG A C 1
ATOM 1867 O O . ARG A 1 215 ? 27.995 -10.090 20.659 1.00 84.56 215 ARG A O 1
ATOM 1874 N N . ASP A 1 216 ? 26.616 -9.919 22.408 1.00 84.06 216 ASP A N 1
ATOM 1875 C CA . ASP A 1 216 ? 26.399 -8.477 22.275 1.00 84.06 216 ASP A CA 1
ATOM 1876 C C . ASP A 1 216 ? 27.664 -7.664 22.613 1.00 84.06 216 ASP A C 1
ATOM 1878 O O . ASP A 1 216 ? 27.882 -6.608 22.012 1.00 84.06 216 ASP A O 1
ATOM 1882 N N . ILE A 1 217 ? 28.502 -8.154 23.536 1.00 84.31 217 ILE A N 1
ATOM 1883 C CA . ILE A 1 217 ? 29.840 -7.621 23.835 1.00 84.31 217 ILE A CA 1
ATOM 1884 C C . ILE A 1 217 ? 30.787 -7.888 22.666 1.00 84.31 217 ILE A C 1
ATOM 1886 O O . ILE A 1 217 ? 31.514 -6.988 22.252 1.00 84.31 217 ILE A O 1
ATOM 1890 N N . GLU A 1 218 ? 30.771 -9.091 22.103 1.00 86.31 218 GLU A N 1
ATOM 1891 C CA . GLU A 1 218 ? 31.626 -9.445 20.973 1.00 86.31 218 GLU A CA 1
ATOM 1892 C C . GLU A 1 218 ? 31.292 -8.628 19.717 1.00 86.31 218 GLU A C 1
ATOM 1894 O O . GLU A 1 218 ? 32.176 -8.013 19.123 1.00 86.31 218 GLU A O 1
ATOM 1899 N N . VAL A 1 219 ? 30.007 -8.528 19.365 1.00 85.62 219 VAL A N 1
ATOM 1900 C CA . VAL A 1 219 ? 29.517 -7.656 18.285 1.00 85.62 219 VAL A CA 1
ATOM 1901 C C . VAL A 1 219 ? 29.956 -6.206 18.510 1.00 85.62 219 VAL A C 1
ATOM 1903 O O . VAL A 1 219 ? 30.341 -5.520 17.563 1.00 85.62 219 VAL A O 1
ATOM 1906 N N . TYR A 1 220 ? 29.925 -5.732 19.760 1.00 87.00 220 TYR A N 1
ATOM 1907 C CA . TYR A 1 220 ? 30.384 -4.389 20.107 1.00 87.00 220 TYR A CA 1
ATOM 1908 C C . TYR A 1 220 ? 31.898 -4.208 19.931 1.00 87.00 220 TYR A C 1
ATOM 1910 O O . TYR A 1 220 ? 32.320 -3.174 19.413 1.00 87.00 220 TYR A O 1
ATOM 1918 N N . LYS A 1 221 ? 32.712 -5.204 20.302 1.00 86.00 221 LYS A N 1
ATOM 1919 C CA . LYS A 1 221 ? 34.171 -5.185 20.105 1.00 86.00 221 LYS A CA 1
ATOM 1920 C C . LYS A 1 221 ? 34.541 -5.134 18.622 1.00 86.00 221 LYS A C 1
ATOM 1922 O O . LYS A 1 221 ? 35.271 -4.227 18.235 1.00 86.00 221 LYS A O 1
ATOM 1927 N N . ILE A 1 222 ? 33.956 -6.013 17.799 1.00 84.12 222 ILE A N 1
ATOM 1928 C CA . ILE A 1 222 ? 34.163 -6.035 16.337 1.00 84.12 222 ILE A CA 1
ATOM 1929 C C . ILE A 1 222 ? 33.783 -4.679 15.726 1.00 84.12 222 ILE A C 1
ATOM 1931 O O . ILE A 1 222 ? 34.529 -4.098 14.941 1.00 84.12 222 ILE A O 1
ATOM 1935 N N . TYR A 1 223 ? 32.638 -4.120 16.137 1.00 84.81 223 TYR A N 1
ATOM 1936 C CA . TYR A 1 223 ? 32.222 -2.785 15.709 1.00 84.81 223 TYR A CA 1
ATOM 1937 C C . TYR A 1 223 ? 33.253 -1.703 16.077 1.00 84.81 223 TYR A C 1
ATOM 1939 O O . TYR A 1 223 ? 33.566 -0.852 15.242 1.00 84.81 223 TYR A O 1
ATOM 1947 N N . LYS A 1 224 ? 33.762 -1.712 17.317 1.00 83.12 224 LYS A N 1
ATOM 1948 C CA . LYS A 1 224 ? 34.709 -0.708 17.830 1.00 83.12 224 LYS A CA 1
ATOM 1949 C C . LYS A 1 224 ? 36.049 -0.780 17.096 1.00 83.12 224 LYS A C 1
ATOM 1951 O O . LYS A 1 224 ? 36.553 0.266 16.711 1.00 83.12 224 LYS A O 1
ATOM 1956 N N . GLU A 1 225 ? 36.553 -1.982 16.830 1.00 82.88 225 GLU A N 1
ATOM 1957 C CA . GLU A 1 225 ? 37.802 -2.227 16.096 1.00 82.88 225 GLU A CA 1
ATOM 1958 C C . GLU A 1 225 ? 37.730 -1.750 14.637 1.00 82.88 225 GLU A C 1
ATOM 1960 O O . GLU A 1 225 ? 38.576 -0.983 14.173 1.00 82.88 225 GLU A O 1
ATOM 1965 N N . ILE A 1 226 ? 36.672 -2.122 13.908 1.00 76.81 226 ILE A N 1
ATOM 1966 C CA . ILE A 1 226 ? 36.494 -1.679 12.516 1.00 76.81 226 ILE A CA 1
ATOM 1967 C C . ILE A 1 226 ? 36.345 -0.156 12.454 1.00 76.81 226 ILE A C 1
ATOM 1969 O O . ILE A 1 226 ? 36.846 0.489 11.529 1.00 76.81 226 ILE A O 1
ATOM 1973 N N . LYS A 1 227 ? 35.654 0.435 13.435 1.00 74.38 227 LYS A N 1
ATOM 1974 C CA . LYS A 1 227 ? 35.422 1.877 13.483 1.00 74.38 227 LYS A CA 1
ATOM 1975 C C . LYS A 1 227 ? 36.669 2.665 13.887 1.00 74.38 227 LYS A C 1
ATOM 1977 O O . LYS A 1 227 ? 36.916 3.687 13.252 1.00 74.38 227 LYS A O 1
ATOM 1982 N N . SER A 1 228 ? 37.470 2.196 14.848 1.00 69.06 228 SER A N 1
ATOM 1983 C CA . SER A 1 228 ? 38.735 2.846 15.227 1.00 69.06 228 SER A CA 1
ATOM 1984 C C . SER A 1 228 ? 39.735 2.833 14.071 1.00 69.06 228 SER A C 1
ATOM 1986 O O . SER A 1 228 ? 40.361 3.850 13.786 1.00 69.06 228 SER A O 1
ATOM 1988 N N . ASN A 1 229 ? 39.796 1.729 13.320 1.00 62.06 229 ASN A N 1
ATOM 1989 C CA . ASN A 1 229 ? 40.636 1.618 12.123 1.00 62.06 229 ASN A CA 1
ATOM 1990 C C . ASN A 1 229 ? 40.171 2.543 10.981 1.00 62.06 229 ASN A C 1
ATOM 1992 O O . ASN A 1 229 ? 40.968 2.930 10.128 1.00 62.06 229 ASN A O 1
ATOM 1996 N N . HIS A 1 230 ? 38.890 2.928 10.961 1.00 59.53 230 HIS A N 1
ATOM 1997 C CA . HIS A 1 230 ? 38.329 3.845 9.965 1.00 59.53 230 HIS A CA 1
ATOM 1998 C C . HIS A 1 230 ? 38.334 5.323 10.390 1.00 59.53 230 HIS A C 1
ATOM 2000 O O . HIS A 1 230 ? 38.278 6.186 9.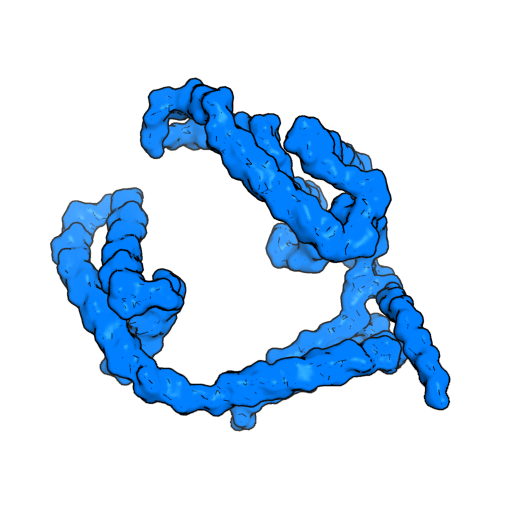512 1.00 59.53 230 HIS A O 1
ATOM 2006 N N . GLU A 1 231 ? 38.404 5.637 11.688 1.00 52.53 231 GLU A N 1
ATOM 2007 C CA . GLU A 1 231 ? 38.532 7.016 12.187 1.00 52.53 231 GLU A CA 1
ATOM 2008 C C . GLU A 1 231 ? 39.901 7.624 11.845 1.00 52.53 231 GLU A C 1
ATOM 2010 O O . GLU A 1 231 ? 39.941 8.779 11.429 1.00 52.53 231 GLU A O 1
ATOM 2015 N N . ILE A 1 232 ? 40.975 6.824 11.816 1.00 48.91 232 ILE A N 1
ATOM 2016 C CA . ILE A 1 232 ? 42.310 7.248 11.338 1.00 48.91 232 ILE A CA 1
ATOM 2017 C C . ILE A 1 232 ? 42.281 7.694 9.856 1.00 48.91 232 ILE A C 1
ATOM 2019 O O . ILE A 1 232 ? 43.082 8.518 9.424 1.00 48.91 232 ILE A O 1
ATOM 2023 N N . ALA A 1 233 ? 41.315 7.215 9.062 1.00 44.84 233 ALA A N 1
ATOM 2024 C CA . ALA A 1 233 ? 41.155 7.586 7.652 1.00 44.84 233 ALA A CA 1
ATOM 2025 C C . ALA A 1 233 ? 40.200 8.776 7.408 1.00 44.84 233 ALA A C 1
ATOM 2027 O O . ALA A 1 233 ? 40.056 9.210 6.262 1.00 44.84 233 ALA A O 1
ATOM 2028 N N . ARG A 1 234 ? 39.507 9.285 8.442 1.00 44.16 234 ARG A N 1
ATOM 2029 C CA . ARG A 1 234 ? 38.512 10.371 8.313 1.00 44.16 234 ARG A CA 1
ATOM 2030 C C . ARG A 1 234 ? 39.106 11.774 8.347 1.00 44.16 234 ARG A C 1
ATOM 2032 O O . ARG A 1 234 ? 38.481 12.677 7.804 1.00 44.16 234 ARG A O 1
ATOM 2039 N N . GLU A 1 235 ? 40.292 11.967 8.916 1.00 45.31 235 GLU A N 1
ATOM 2040 C CA . GLU A 1 235 ? 40.877 13.309 9.081 1.00 45.31 235 GLU A CA 1
ATOM 2041 C C . GLU A 1 235 ? 41.341 13.976 7.773 1.00 45.31 235 GLU A C 1
ATOM 2043 O O . GLU A 1 235 ? 41.758 15.128 7.797 1.00 45.31 235 GLU A O 1
ATOM 2048 N N . ARG A 1 236 ? 41.243 13.309 6.612 1.00 45.41 236 ARG A N 1
ATOM 2049 C CA . ARG A 1 236 ? 41.738 13.857 5.334 1.00 45.41 236 ARG A CA 1
ATOM 2050 C C . ARG A 1 236 ? 40.688 14.140 4.257 1.00 45.41 236 ARG A C 1
ATOM 2052 O O . ARG A 1 236 ? 41.085 14.521 3.163 1.00 45.41 236 ARG A O 1
ATOM 2059 N N . ASP A 1 237 ? 39.387 13.956 4.501 1.00 43.44 237 ASP A N 1
ATOM 2060 C CA . ASP A 1 237 ? 38.426 13.947 3.383 1.00 43.44 237 ASP A CA 1
ATOM 2061 C C . ASP A 1 237 ? 37.003 14.398 3.781 1.00 43.44 237 ASP A C 1
ATOM 2063 O O . ASP A 1 237 ? 36.256 13.660 4.429 1.00 43.44 237 ASP A O 1
ATOM 2067 N N . ILE A 1 238 ? 36.611 15.616 3.384 1.00 42.44 238 ILE A N 1
ATOM 2068 C CA . ILE A 1 238 ? 35.285 16.205 3.647 1.00 42.44 238 ILE A CA 1
ATOM 2069 C C . ILE A 1 238 ? 34.559 16.407 2.304 1.00 42.44 238 ILE A C 1
ATOM 2071 O O . ILE A 1 238 ? 34.933 17.262 1.509 1.00 42.44 238 ILE A O 1
ATOM 2075 N N . GLY A 1 239 ? 33.507 15.616 2.040 1.00 49.03 239 GLY A N 1
ATOM 2076 C CA . GLY A 1 239 ? 32.672 15.714 0.829 1.00 49.03 239 GLY A CA 1
ATOM 2077 C C . GLY A 1 239 ? 31.710 14.529 0.625 1.00 49.03 239 GLY A C 1
ATOM 2078 O O . GLY A 1 239 ? 31.630 13.638 1.472 1.00 49.03 239 GLY A O 1
ATOM 2079 N N . PHE A 1 240 ? 30.995 14.484 -0.514 1.00 41.34 240 PHE A N 1
ATOM 2080 C CA . PHE A 1 240 ? 30.006 13.448 -0.920 1.00 41.34 240 PHE A CA 1
ATOM 2081 C C . PHE A 1 240 ? 30.554 12.000 -0.850 1.00 41.34 240 PHE A C 1
ATOM 2083 O O . PHE A 1 240 ? 29.801 11.032 -0.721 1.00 41.34 240 PHE A O 1
ATOM 2090 N N . GLN A 1 241 ? 31.883 11.846 -0.859 1.00 46.44 241 GLN A N 1
ATOM 2091 C CA . GLN A 1 241 ? 32.595 10.582 -0.642 1.00 46.44 241 GLN A CA 1
ATOM 2092 C C . GLN A 1 241 ? 32.446 10.022 0.789 1.00 46.44 241 GLN A C 1
ATOM 2094 O O . GLN A 1 241 ? 32.544 8.809 0.988 1.00 46.44 241 GLN A O 1
ATOM 2099 N N . SER A 1 242 ? 32.135 10.863 1.781 1.00 48.72 242 SER A N 1
ATOM 2100 C CA . SER A 1 242 ? 31.894 10.449 3.174 1.00 48.72 242 SER A CA 1
ATOM 2101 C C . SER A 1 242 ? 30.681 9.519 3.321 1.00 48.72 242 SER A C 1
ATOM 2103 O O . SER A 1 242 ? 30.705 8.604 4.145 1.00 48.72 242 SER A O 1
ATOM 2105 N N . ILE A 1 243 ? 29.655 9.680 2.474 1.00 47.53 243 ILE A N 1
ATOM 2106 C CA . ILE A 1 243 ? 28.423 8.874 2.489 1.00 47.53 243 ILE A CA 1
ATOM 2107 C C . ILE A 1 243 ? 28.683 7.468 1.920 1.00 47.53 243 ILE A C 1
ATOM 2109 O O . ILE A 1 243 ? 28.215 6.473 2.478 1.00 47.53 243 ILE A O 1
ATOM 2113 N N . PHE A 1 244 ? 29.479 7.360 0.850 1.00 45.28 244 PHE A N 1
ATOM 2114 C CA . PHE A 1 244 ? 29.877 6.072 0.266 1.00 45.28 244 PHE A CA 1
ATOM 2115 C C . PHE A 1 244 ? 30.889 5.319 1.146 1.00 45.28 244 PHE A C 1
ATOM 2117 O O . PHE A 1 244 ? 30.762 4.106 1.309 1.00 45.28 244 PHE A O 1
ATOM 2124 N N . LYS A 1 245 ? 31.827 6.024 1.799 1.00 50.59 245 LYS A N 1
ATOM 2125 C CA . LYS A 1 245 ? 32.714 5.435 2.821 1.00 50.59 245 LYS A CA 1
ATOM 2126 C C . LYS A 1 245 ? 31.932 4.978 4.059 1.00 50.59 245 LYS A C 1
ATOM 2128 O O . LYS A 1 245 ? 32.184 3.890 4.559 1.00 50.59 245 LYS A O 1
ATOM 2133 N N . ALA A 1 246 ? 30.939 5.734 4.536 1.00 50.78 246 ALA A N 1
ATOM 2134 C CA . ALA A 1 246 ? 30.086 5.292 5.647 1.00 50.78 246 ALA A CA 1
ATOM 2135 C C . ALA A 1 246 ? 29.332 3.990 5.315 1.00 50.78 246 ALA A C 1
ATOM 2137 O O . ALA A 1 246 ? 29.276 3.086 6.147 1.00 50.78 246 ALA A O 1
ATOM 2138 N N . ARG A 1 247 ? 28.838 3.860 4.073 1.00 52.78 247 ARG A N 1
ATOM 2139 C CA . ARG A 1 247 ? 28.248 2.611 3.570 1.00 52.78 247 ARG A CA 1
ATOM 2140 C C . ARG A 1 247 ? 29.264 1.468 3.501 1.00 52.78 247 ARG A C 1
ATOM 2142 O O . ARG A 1 247 ? 28.896 0.350 3.832 1.00 52.78 247 ARG A O 1
ATOM 2149 N N . SER A 1 248 ? 30.526 1.719 3.141 1.00 63.59 248 SER A N 1
ATOM 2150 C CA . SER A 1 248 ? 31.548 0.661 3.095 1.00 63.59 248 SER A CA 1
ATOM 2151 C C . SER A 1 248 ? 31.954 0.149 4.483 1.00 63.59 248 SER A C 1
ATOM 2153 O O . SER A 1 248 ? 32.187 -1.049 4.634 1.00 63.59 248 SER A O 1
ATOM 2155 N N . VAL A 1 249 ? 31.964 1.009 5.510 1.00 65.31 249 VAL A N 1
ATOM 2156 C CA . VAL A 1 249 ? 32.191 0.595 6.909 1.00 65.31 249 VAL A CA 1
ATOM 2157 C C . VAL A 1 249 ? 31.034 -0.263 7.415 1.00 65.31 249 VAL A C 1
ATOM 2159 O O . VAL A 1 249 ? 31.256 -1.331 7.975 1.00 65.31 249 VAL A O 1
ATOM 2162 N N . ASP A 1 250 ? 29.798 0.172 7.171 1.00 65.62 250 ASP A N 1
ATOM 2163 C CA . ASP A 1 250 ? 28.591 -0.572 7.534 1.00 65.62 250 ASP A CA 1
ATOM 2164 C C . ASP A 1 250 ? 28.515 -1.935 6.826 1.00 65.62 250 ASP A C 1
ATOM 2166 O O . ASP A 1 250 ? 28.161 -2.931 7.456 1.00 65.62 250 ASP A O 1
ATOM 2170 N N . THR A 1 251 ? 28.911 -2.007 5.550 1.00 70.62 251 THR A N 1
ATOM 2171 C CA . THR A 1 251 ? 29.020 -3.274 4.816 1.00 70.62 251 THR A CA 1
ATOM 2172 C C . THR A 1 251 ? 30.103 -4.175 5.406 1.00 70.62 251 THR A C 1
ATOM 2174 O O . THR A 1 251 ? 29.831 -5.346 5.624 1.00 70.62 251 THR A O 1
ATOM 2177 N N . LYS A 1 252 ? 31.294 -3.656 5.743 1.00 75.75 252 LYS A N 1
ATOM 2178 C CA . LYS A 1 252 ? 32.364 -4.446 6.390 1.00 75.75 252 LYS A CA 1
ATOM 2179 C C . LYS A 1 252 ? 31.947 -4.990 7.758 1.00 75.75 252 LYS A C 1
ATOM 2181 O O . LYS A 1 252 ? 32.151 -6.170 8.032 1.00 75.75 252 LYS A O 1
ATOM 2186 N N . ILE A 1 253 ? 31.334 -4.140 8.587 1.00 76.75 253 ILE A N 1
ATOM 2187 C CA . ILE A 1 253 ? 30.765 -4.518 9.889 1.00 76.75 253 ILE A CA 1
ATOM 2188 C C . ILE A 1 253 ? 29.727 -5.623 9.691 1.00 76.75 253 ILE A C 1
ATOM 2190 O O . ILE A 1 253 ? 29.749 -6.626 10.400 1.00 76.75 253 ILE A O 1
ATOM 2194 N N . PHE A 1 254 ? 28.824 -5.449 8.723 1.00 78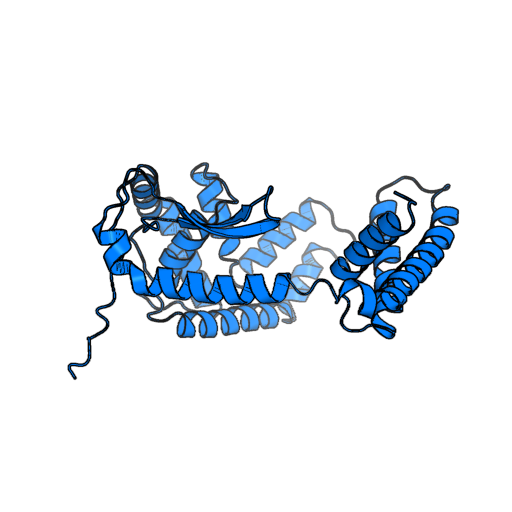.69 254 PHE A N 1
ATOM 2195 C CA . PHE A 1 254 ? 27.810 -6.445 8.421 1.00 78.69 254 PHE A CA 1
ATOM 2196 C C . PHE A 1 254 ? 28.435 -7.761 7.958 1.00 78.69 254 PHE A C 1
ATOM 2198 O O . PHE A 1 254 ? 28.108 -8.778 8.548 1.00 78.69 254 PHE A O 1
ATOM 2205 N N . THR A 1 255 ? 29.352 -7.761 6.988 1.00 77.25 255 THR A N 1
ATOM 2206 C CA . THR A 1 255 ? 29.979 -8.983 6.461 1.00 77.25 255 THR A CA 1
ATOM 2207 C C . THR A 1 255 ? 30.676 -9.790 7.558 1.00 77.25 255 THR A C 1
ATOM 2209 O O . THR A 1 255 ? 30.344 -10.959 7.734 1.00 77.25 255 THR A O 1
ATOM 2212 N N . GLN A 1 256 ? 31.547 -9.172 8.366 1.00 80.81 256 GLN A N 1
ATOM 2213 C CA . GLN A 1 256 ? 32.273 -9.894 9.424 1.00 80.81 256 GLN A CA 1
ATOM 2214 C C . GLN A 1 256 ? 31.349 -10.424 10.528 1.00 80.81 256 GLN A C 1
ATOM 2216 O O . GLN A 1 256 ? 31.522 -11.535 11.026 1.00 80.81 256 GLN A O 1
ATOM 2221 N N . ILE A 1 257 ? 30.334 -9.648 10.916 1.00 82.75 257 ILE A N 1
ATOM 2222 C CA . ILE A 1 257 ? 29.382 -10.100 11.935 1.00 82.75 257 ILE A CA 1
ATOM 2223 C C . ILE A 1 257 ? 28.432 -11.153 11.360 1.00 82.75 257 ILE A C 1
ATOM 2225 O O . ILE A 1 257 ? 28.022 -12.051 12.088 1.00 82.75 257 ILE A O 1
ATOM 2229 N N . HIS A 1 258 ? 28.083 -11.074 10.077 1.00 80.00 258 HIS A N 1
ATOM 2230 C CA . HIS A 1 258 ? 27.176 -12.010 9.421 1.00 80.00 258 HIS A CA 1
ATOM 2231 C C . HIS A 1 258 ? 27.812 -13.388 9.217 1.00 80.00 258 HIS A C 1
ATOM 2233 O O . HIS A 1 258 ? 27.114 -14.384 9.376 1.00 80.00 258 HIS A O 1
ATOM 2239 N N . GLU A 1 259 ? 29.123 -13.462 8.960 1.00 80.25 259 GLU A N 1
ATOM 2240 C CA . GLU A 1 259 ? 29.870 -14.731 8.921 1.00 80.25 259 GLU A CA 1
ATOM 2241 C C . GLU A 1 259 ? 29.726 -15.517 10.232 1.00 80.25 259 GLU A C 1
ATOM 2243 O O . GLU A 1 259 ? 29.475 -16.721 10.218 1.00 80.25 259 GLU A O 1
ATOM 2248 N N . LYS A 1 260 ? 29.812 -14.827 11.377 1.00 80.44 260 LYS A N 1
ATOM 2249 C CA . LYS A 1 260 ? 29.712 -15.453 12.704 1.00 80.44 260 LYS A CA 1
ATOM 2250 C C . LYS A 1 260 ? 28.275 -15.562 13.223 1.00 80.44 260 LYS A C 1
ATOM 2252 O O . LYS A 1 260 ? 27.931 -16.496 13.946 1.00 80.44 260 LYS A O 1
ATOM 2257 N N . TYR A 1 261 ? 27.415 -14.621 12.845 1.00 84.25 261 TYR A N 1
ATOM 2258 C CA . TYR A 1 261 ? 26.030 -14.505 13.297 1.00 84.25 261 TYR A CA 1
ATOM 2259 C C . TYR A 1 261 ? 25.072 -14.241 12.119 1.00 84.25 261 TYR A C 1
ATOM 2261 O O . TYR A 1 261 ? 24.511 -13.144 12.008 1.00 84.25 261 TYR A O 1
ATOM 2269 N N . PRO A 1 262 ? 24.767 -15.261 11.289 1.00 80.00 262 PRO A N 1
ATOM 2270 C CA . PRO A 1 262 ? 24.029 -15.089 10.026 1.00 80.00 262 PRO A CA 1
ATOM 2271 C C . PRO A 1 262 ? 22.603 -14.546 10.188 1.00 80.00 262 PRO A C 1
ATOM 2273 O O . PRO A 1 262 ? 21.999 -14.010 9.265 1.00 80.00 262 PRO A O 1
ATOM 2276 N N . LYS A 1 263 ? 22.025 -14.675 11.386 1.00 82.44 263 LYS A N 1
ATOM 2277 C CA . LYS A 1 263 ? 20.671 -14.184 11.691 1.00 82.44 263 LYS A CA 1
ATOM 2278 C C . LYS A 1 263 ? 20.634 -12.700 12.072 1.00 82.44 263 LYS A C 1
ATOM 2280 O O . LYS A 1 263 ? 19.544 -12.154 12.248 1.00 82.44 263 LYS A O 1
ATOM 2285 N N . LEU A 1 264 ? 21.784 -12.047 12.250 1.00 81.19 264 LEU A N 1
ATOM 2286 C CA . LEU A 1 264 ? 21.842 -10.631 12.598 1.00 81.19 264 LEU A CA 1
ATOM 2287 C C . LEU A 1 264 ? 21.787 -9.766 11.338 1.00 81.19 264 LEU A C 1
ATOM 2289 O O . LEU A 1 264 ? 22.653 -9.828 10.472 1.00 81.19 264 LEU A O 1
ATOM 2293 N N . THR A 1 265 ? 20.760 -8.920 11.262 1.00 82.88 265 THR A N 1
ATOM 2294 C CA . THR A 1 265 ? 20.664 -7.863 10.250 1.00 82.88 265 THR A CA 1
ATOM 2295 C C . THR A 1 265 ? 21.469 -6.641 10.679 1.00 82.88 265 THR A C 1
ATOM 2297 O O . THR A 1 265 ? 21.706 -6.429 11.869 1.00 82.88 265 THR A O 1
ATOM 2300 N N . ILE A 1 266 ? 21.816 -5.764 9.738 1.00 76.75 266 ILE A N 1
ATOM 2301 C CA . ILE A 1 266 ? 22.540 -4.526 10.058 1.00 76.75 266 ILE A CA 1
ATOM 2302 C C . ILE A 1 266 ? 21.803 -3.641 11.079 1.00 76.75 266 ILE A C 1
ATOM 2304 O O . ILE A 1 266 ? 22.411 -3.057 11.976 1.00 76.75 266 ILE A O 1
ATOM 2308 N N . THR A 1 267 ? 20.470 -3.605 11.017 1.00 75.81 267 THR A N 1
ATOM 2309 C CA . THR A 1 267 ? 19.630 -2.898 11.995 1.00 75.81 267 THR A CA 1
ATOM 2310 C C . THR A 1 267 ? 19.716 -3.543 13.378 1.00 75.81 267 THR A C 1
ATOM 2312 O O . THR A 1 267 ? 19.796 -2.833 14.384 1.00 75.81 267 THR A O 1
ATOM 2315 N N . ALA A 1 268 ? 19.744 -4.878 13.446 1.00 79.38 268 ALA A N 1
ATOM 2316 C CA . ALA A 1 268 ? 19.928 -5.602 14.700 1.00 79.38 268 ALA A CA 1
ATOM 2317 C C . ALA A 1 268 ? 21.320 -5.345 15.295 1.00 79.38 268 ALA A C 1
ATOM 2319 O O . ALA A 1 268 ? 21.415 -5.058 16.485 1.00 79.38 268 ALA A O 1
ATOM 2320 N N . ILE A 1 269 ? 22.372 -5.345 14.470 1.00 81.56 269 ILE A N 1
ATOM 2321 C CA . ILE A 1 269 ? 23.750 -5.021 14.876 1.00 81.56 269 ILE A CA 1
ATOM 2322 C C . ILE A 1 269 ? 23.821 -3.610 15.469 1.00 81.56 269 ILE A C 1
ATOM 2324 O O . ILE A 1 269 ? 24.304 -3.434 16.584 1.00 81.56 269 ILE A O 1
ATOM 2328 N N . ARG A 1 270 ? 23.263 -2.601 14.788 1.00 80.50 270 ARG A N 1
ATOM 2329 C CA . ARG A 1 270 ? 23.216 -1.216 15.297 1.00 80.50 270 ARG A CA 1
ATOM 2330 C C . ARG A 1 270 ? 22.464 -1.107 16.624 1.00 80.50 270 ARG A C 1
ATOM 2332 O O . ARG A 1 270 ? 22.875 -0.361 17.513 1.00 80.50 270 ARG A O 1
ATOM 2339 N N . SER A 1 271 ? 21.367 -1.850 16.770 1.00 80.75 271 SER A N 1
ATOM 2340 C CA . SER A 1 271 ? 20.611 -1.912 18.023 1.00 80.75 271 SER A CA 1
ATOM 2341 C C . SER A 1 271 ? 21.433 -2.547 19.149 1.00 80.75 271 SER A C 1
ATOM 2343 O O . SER A 1 271 ? 21.467 -2.002 20.252 1.00 80.75 271 SER A O 1
ATOM 2345 N N . ILE A 1 272 ? 22.139 -3.649 18.865 1.00 85.00 272 ILE A N 1
ATOM 2346 C CA . ILE A 1 272 ? 23.065 -4.306 19.797 1.00 85.00 272 ILE A CA 1
ATOM 2347 C C . ILE A 1 272 ? 24.145 -3.319 20.239 1.00 85.00 272 ILE A C 1
ATOM 2349 O O . ILE A 1 272 ? 24.233 -3.036 21.427 1.00 85.00 272 ILE A O 1
ATOM 2353 N N . VAL A 1 273 ? 24.863 -2.699 19.299 1.00 84.25 273 VAL A N 1
ATOM 2354 C CA . VAL A 1 273 ? 25.922 -1.716 19.578 1.00 84.25 273 VAL A CA 1
ATOM 2355 C C . VAL A 1 273 ? 25.419 -0.581 20.469 1.00 84.25 273 VAL A C 1
ATOM 2357 O O . VAL A 1 273 ? 26.041 -0.273 21.482 1.00 84.25 273 VAL A O 1
ATOM 2360 N N . ARG A 1 274 ? 24.263 0.018 20.150 1.00 80.75 274 ARG A N 1
ATOM 2361 C CA . ARG A 1 274 ? 23.681 1.104 20.957 1.00 80.75 274 ARG A CA 1
ATOM 2362 C C . ARG A 1 274 ? 23.349 0.650 22.381 1.00 80.75 274 ARG A C 1
ATOM 2364 O O . ARG A 1 274 ? 23.574 1.404 23.327 1.00 80.75 274 ARG A O 1
ATOM 2371 N N . ARG A 1 275 ? 22.797 -0.556 22.542 1.00 81.50 275 ARG A N 1
ATOM 2372 C CA . ARG A 1 275 ? 22.462 -1.114 23.862 1.00 81.50 275 ARG A CA 1
ATOM 2373 C C . ARG A 1 275 ? 23.718 -1.452 24.659 1.00 81.50 275 ARG A C 1
ATOM 2375 O O . ARG A 1 275 ? 23.794 -1.055 25.816 1.00 81.50 275 ARG A O 1
ATOM 2382 N N . THR A 1 276 ? 24.698 -2.120 24.052 1.00 82.88 276 THR A N 1
ATOM 2383 C CA . THR A 1 276 ? 25.963 -2.489 24.703 1.00 82.88 276 THR A CA 1
ATOM 2384 C C . THR A 1 276 ? 26.757 -1.253 25.112 1.00 82.88 276 THR A C 1
ATOM 2386 O O . THR A 1 276 ? 27.188 -1.171 26.256 1.00 82.88 276 THR A O 1
ATOM 2389 N N . LYS A 1 277 ? 26.845 -0.233 24.249 1.00 82.62 277 LYS A N 1
ATOM 2390 C CA . LYS A 1 277 ? 27.498 1.045 24.566 1.00 82.62 277 LYS A CA 1
ATOM 2391 C C . LYS A 1 277 ? 26.897 1.717 25.810 1.00 82.62 277 LYS A C 1
ATOM 2393 O O . LYS A 1 277 ? 27.632 2.162 26.683 1.00 82.62 277 LYS A O 1
ATOM 2398 N N . LYS A 1 278 ? 25.562 1.722 25.930 1.00 78.88 278 LYS A N 1
ATOM 2399 C CA . LYS A 1 278 ? 24.859 2.218 27.126 1.00 78.88 278 LYS A CA 1
ATOM 2400 C C . LYS A 1 278 ? 25.131 1.356 28.369 1.00 78.88 278 LYS A C 1
ATOM 2402 O O . LYS A 1 278 ? 25.272 1.901 29.455 1.00 78.88 278 LYS A O 1
ATOM 2407 N N . ARG A 1 279 ? 25.194 0.025 28.228 1.00 75.12 279 ARG A N 1
ATOM 2408 C CA . ARG A 1 279 ? 25.494 -0.905 29.339 1.00 75.12 279 ARG A CA 1
ATOM 2409 C C . ARG A 1 279 ? 26.904 -0.710 29.898 1.00 75.12 279 ARG A C 1
ATOM 2411 O O . ARG A 1 279 ? 27.087 -0.836 31.099 1.00 75.12 279 ARG A O 1
ATOM 2418 N N . LEU A 1 280 ? 27.864 -0.399 29.031 1.00 77.19 280 LEU A N 1
ATOM 2419 C CA . LEU A 1 280 ? 29.260 -0.151 29.397 1.00 77.19 280 LEU A CA 1
ATOM 2420 C C . LEU A 1 280 ? 29.517 1.285 29.889 1.00 77.19 280 LEU A C 1
ATOM 2422 O O . LEU A 1 280 ? 30.654 1.614 30.200 1.00 77.19 280 LEU A O 1
ATOM 2426 N N . GLY A 1 281 ? 28.490 2.143 29.948 1.00 75.50 281 GLY A N 1
ATOM 2427 C CA . GLY A 1 281 ? 28.631 3.531 30.405 1.00 75.50 281 GLY A CA 1
ATOM 2428 C C . GLY A 1 281 ? 29.384 4.448 29.435 1.00 75.50 281 GLY A C 1
ATOM 2429 O O . GLY A 1 281 ? 29.820 5.523 29.823 1.00 75.50 281 GLY A O 1
ATOM 2430 N N . GLU A 1 282 ? 29.538 4.051 28.169 1.00 74.25 282 GLU A N 1
ATOM 2431 C CA . GLU A 1 282 ? 30.252 4.833 27.148 1.00 74.25 282 GLU A CA 1
ATOM 2432 C C . GLU A 1 282 ? 29.333 5.857 26.427 1.00 74.25 282 GLU A C 1
ATOM 2434 O O . GLU A 1 282 ? 29.725 6.427 25.402 1.00 74.25 282 GLU A O 1
ATOM 2439 N N . LEU A 1 283 ? 28.087 6.039 26.893 1.00 55.22 283 LEU A N 1
ATOM 2440 C CA . LEU A 1 283 ? 27.003 6.813 26.263 1.00 55.22 283 LEU A CA 1
ATOM 2441 C C . LEU A 1 283 ? 26.281 7.714 27.266 1.00 55.22 283 LEU A C 1
ATOM 2443 O O . LEU A 1 283 ? 25.929 7.186 28.344 1.00 55.22 283 LEU A O 1
#

Sequence (283 aa):
MAKVKNKKIKNRIIYTPEYYKMQAIIRDPWTIDKIAWLKKRFTEVGCPLPRNGFKHYKQYLAWNDRYWKRYSEMQRLKEYHEGRIKITGGKERISPEEFWQLQDFDYEFLPPVYGAIYREIFEYFKLPTNNSYYHDFFEAYIFFGKTDYSISPFRIRIIRNQKTGKFEFFIQLFGHTRKEDIINRWDFIATEQKNSANLIGKSAGKNKEWETLDRDIEVYKIYKEIKSNHEIARERDIGFQSIFKARSVDTKIFTQIHEKYPKLTITAIRSIVRRTKKRLGEL

Secondary structure (DSSP, 8-state):
---------PPPP---HHHHHHHHHHHSHHHHHHHHHHHHHHHHTT-PPPTT--SSHHHHHHHHHHHHHHHHHHTTSHHHHHHHHHHHTT-SS--HHHHHHHHHHHHHHSPP-HHHHHHHHHHHTT--TT-HHHHHHHHHHHHH---S----SEEEEEEE-TTT--EEEEEEE-TT--HHHHHTTHHHHHHHHHHHHHHHHHHT-TTHHHHTHHHHHHHHHHHHHHHHHHHTTTTT--STHHHHHHHHHHHHHHHHHHHH-TT--HHHHHHHHHHHHHHTT--